Protein AF-A0A2B4SKZ7-F1 (afdb_monomer_lite)

Sequence (346 aa):
MSSLSAFNRIGSGPNSSLVTFRTDKGPSAPCAPPTNLRVTNLSSTYSEITWDPIPSQNINAATLLGYEVFWEKVLNSTVNVTRAIQTTVWLTELEEDTDYNVIISAFNRIGGGPNSSLFTFRIEKVIPSAIANSSRLNTTVNSTTLSTGNSTSNGNLFDLRRLKAKTKILTEFIREAQYADDIAIFSDTPEGLQSLLTSYSVVAKRTGLCINTVKTETLCIGNTAEFFVDGTKLANVDLFKYLGSYVSSDCSMNEELVSRIQATSCAFGRLRKRVFDSHNLTAPTKVAVYNQCLMPLLMYGSETWTLYQHEVRQLGTIQQRHLRLILNIKWDDYISNEEVLPTRGH

Structure (mmCIF, N/CA/C/O backbone):
data_AF-A0A2B4SKZ7-F1
#
_entry.id   AF-A0A2B4SKZ7-F1
#
loop_
_atom_site.group_PDB
_atom_site.id
_atom_site.type_symbol
_atom_site.label_atom_id
_atom_site.label_alt_id
_atom_site.label_comp_id
_atom_site.label_asym_id
_atom_site.label_entity_id
_atom_site.label_seq_id
_atom_site.pdbx_PDB_ins_code
_atom_site.Cartn_x
_atom_site.Cartn_y
_atom_site.Cartn_z
_atom_site.occupancy
_atom_site.B_iso_or_equiv
_atom_site.auth_seq_id
_atom_site.auth_comp_id
_atom_site.auth_asym_id
_atom_site.auth_atom_id
_atom_site.pdbx_PDB_model_num
ATOM 1 N N . MET A 1 1 ? -51.990 -20.924 39.981 1.00 43.22 1 MET A N 1
ATOM 2 C CA . MET A 1 1 ? -52.103 -21.229 41.422 1.00 43.22 1 MET A CA 1
ATOM 3 C C . MET A 1 1 ? -53.196 -22.260 41.556 1.00 43.22 1 MET A C 1
ATOM 5 O O . MET A 1 1 ? -54.304 -21.976 41.121 1.00 43.22 1 MET A O 1
ATOM 9 N N . SER A 1 2 ? -52.882 -23.442 42.073 1.00 40.34 2 SER A N 1
ATOM 10 C CA . SER A 1 2 ? -53.851 -24.534 42.170 1.00 40.34 2 SER A CA 1
ATOM 11 C C . SER A 1 2 ? -53.726 -25.153 43.558 1.00 40.34 2 SER A C 1
ATOM 13 O O . SER A 1 2 ? -52.620 -25.508 43.958 1.00 40.34 2 SER A O 1
ATOM 15 N N . SER A 1 3 ? -54.827 -25.255 44.302 1.00 45.66 3 SER A N 1
ATOM 16 C CA . SER A 1 3 ? -54.906 -26.028 45.548 1.00 45.66 3 SER A CA 1
ATOM 17 C C . SER A 1 3 ? -55.740 -27.279 45.300 1.00 45.66 3 SER A C 1
ATOM 19 O O . SER A 1 3 ? -56.781 -27.192 44.649 1.00 45.66 3 SER A O 1
ATOM 21 N N . LEU A 1 4 ? -55.306 -28.424 45.819 1.00 53.66 4 LEU A N 1
ATOM 22 C CA . LEU A 1 4 ? -56.057 -29.675 45.738 1.00 53.66 4 LEU A CA 1
ATOM 23 C C . LEU A 1 4 ? -56.822 -29.904 47.045 1.00 53.66 4 LEU A C 1
ATOM 25 O O . LEU A 1 4 ? -56.277 -29.696 48.127 1.00 53.66 4 LEU A O 1
ATOM 29 N N . SER A 1 5 ? -58.061 -30.381 46.948 1.00 56.00 5 SER A N 1
ATOM 30 C CA . SER A 1 5 ? -58.795 -30.985 48.065 1.00 56.00 5 SER A CA 1
ATOM 31 C C . SER A 1 5 ? -59.245 -32.389 47.681 1.00 56.00 5 SER A C 1
ATOM 33 O O . SER A 1 5 ? -59.632 -32.651 46.542 1.00 56.00 5 SER A O 1
ATOM 35 N N . ALA A 1 6 ? -59.164 -33.315 48.636 1.00 50.25 6 ALA A N 1
ATOM 36 C CA . ALA A 1 6 ? -59.726 -34.651 48.484 1.00 50.25 6 ALA A CA 1
ATOM 37 C C . ALA A 1 6 ? -61.235 -34.602 48.762 1.00 50.25 6 ALA A C 1
ATOM 39 O O . ALA A 1 6 ? -61.656 -33.945 49.709 1.00 50.25 6 ALA A O 1
ATOM 40 N N . PHE A 1 7 ? -62.047 -35.308 47.978 1.00 58.66 7 PHE A N 1
ATOM 41 C CA . PHE A 1 7 ? -63.501 -35.385 48.155 1.00 58.66 7 PHE A CA 1
ATOM 42 C C . PHE A 1 7 ? -63.923 -36.829 48.446 1.00 58.66 7 PHE A C 1
ATOM 44 O O . PHE A 1 7 ? -63.457 -37.762 47.791 1.00 58.66 7 PHE A O 1
ATOM 51 N N . ASN A 1 8 ? -64.810 -37.017 49.425 1.00 66.38 8 ASN A N 1
ATOM 52 C CA . ASN A 1 8 ? -65.504 -38.281 49.670 1.00 66.38 8 ASN A CA 1
ATOM 53 C C . ASN A 1 8 ? -67.029 -38.057 49.749 1.00 66.38 8 ASN A C 1
ATOM 55 O O . ASN A 1 8 ? -67.506 -36.928 49.662 1.00 66.38 8 ASN A O 1
ATOM 59 N N . ARG A 1 9 ? -67.813 -39.128 49.953 1.00 62.84 9 ARG A N 1
ATOM 60 C CA . ARG A 1 9 ? -69.292 -39.069 50.024 1.00 62.84 9 ARG A CA 1
ATOM 61 C C . ARG A 1 9 ? -69.863 -38.166 51.135 1.00 62.84 9 ARG A C 1
ATOM 63 O O . ARG A 1 9 ? -71.064 -37.924 51.120 1.00 62.84 9 ARG A O 1
ATOM 70 N N . ILE A 1 10 ? -69.045 -37.699 52.079 1.00 62.09 10 ILE A N 1
ATOM 71 C CA . ILE A 1 10 ? -69.446 -36.834 53.201 1.00 62.09 10 ILE A CA 1
ATOM 72 C C . ILE A 1 10 ? -69.036 -35.366 52.944 1.00 62.09 10 ILE A C 1
ATOM 74 O O . ILE A 1 10 ? -69.631 -34.461 53.522 1.00 62.09 10 ILE A O 1
ATOM 78 N N . GLY A 1 11 ? -68.087 -35.101 52.034 1.00 52.91 11 GLY A N 1
ATOM 79 C CA . GLY A 1 11 ? -67.705 -33.749 51.606 1.00 52.91 11 GLY A CA 1
ATOM 80 C C . GLY A 1 11 ? -66.245 -33.623 51.155 1.00 52.91 11 GLY A C 1
ATOM 81 O O . GLY A 1 11 ? -65.500 -34.605 51.108 1.00 52.91 11 GLY A O 1
ATOM 82 N N . SER A 1 12 ? -65.833 -32.396 50.817 1.00 64.50 12 SER A N 1
ATOM 83 C CA . SER A 1 12 ? -64.437 -32.060 50.497 1.00 64.50 12 SER A CA 1
ATOM 84 C C . SER A 1 12 ? -63.628 -31.804 51.771 1.00 64.50 12 SER A C 1
ATOM 86 O O . SER A 1 12 ? -64.046 -31.037 52.636 1.00 64.50 12 SER A O 1
ATOM 88 N N . GLY A 1 13 ? -62.465 -32.443 51.885 1.00 64.75 13 GLY A N 1
ATOM 89 C CA . GLY A 1 13 ? -61.490 -32.207 52.945 1.00 64.75 13 GLY A CA 1
ATOM 90 C C . GLY A 1 13 ? -60.777 -30.854 52.809 1.00 64.75 13 GLY A C 1
ATOM 91 O O . GLY A 1 13 ? -60.945 -30.157 51.805 1.00 64.75 13 GLY A O 1
ATOM 92 N N . PRO A 1 14 ? -59.966 -30.466 53.810 1.00 63.81 14 PRO A N 1
ATOM 93 C CA . PRO A 1 14 ? -59.254 -29.192 53.802 1.00 63.81 14 PRO A CA 1
ATOM 94 C C . PRO A 1 14 ? -58.333 -29.077 52.579 1.00 63.81 14 PRO A C 1
ATOM 96 O O . PRO A 1 14 ? -57.662 -30.038 52.200 1.00 63.81 14 PRO A O 1
ATOM 99 N N . ASN A 1 15 ? -58.312 -27.892 51.959 1.00 61.44 15 ASN A N 1
ATOM 100 C CA . ASN A 1 15 ? -57.415 -27.602 50.842 1.00 61.44 15 ASN A CA 1
ATOM 101 C C . ASN A 1 15 ? -55.958 -27.776 51.284 1.00 61.44 15 ASN A C 1
ATOM 103 O O . ASN A 1 15 ? -55.568 -27.324 52.364 1.00 61.44 15 ASN A O 1
ATOM 107 N N . SER A 1 16 ? -55.148 -28.398 50.428 1.00 61.59 16 SER A N 1
ATOM 108 C CA . SER A 1 16 ? -53.701 -28.445 50.612 1.00 61.59 16 SER A CA 1
ATOM 109 C C . SER A 1 16 ? -53.126 -27.028 50.698 1.00 61.59 16 SER A C 1
ATOM 111 O O . SER A 1 16 ? -53.688 -26.081 50.136 1.00 61.59 16 SER A O 1
ATOM 113 N N . SER A 1 17 ? -51.965 -26.880 51.340 1.00 58.53 17 SER A N 1
ATOM 114 C CA . SER A 1 17 ? -51.195 -25.636 51.271 1.00 58.53 17 SER A CA 1
ATOM 115 C C . SER A 1 17 ? -50.978 -25.222 49.809 1.00 58.53 17 SER A C 1
ATOM 117 O O . SER A 1 17 ? -50.849 -26.070 48.920 1.00 58.53 17 SER A O 1
ATOM 119 N N . LEU A 1 18 ? -51.000 -23.911 49.542 1.00 50.06 18 LEU A N 1
ATOM 120 C CA . LEU A 1 18 ? -50.782 -23.364 48.202 1.00 50.06 18 LEU A CA 1
ATOM 121 C C . LEU A 1 18 ? -49.373 -23.740 47.739 1.00 50.06 18 LEU A C 1
ATOM 123 O O . LEU A 1 18 ? -48.387 -23.137 48.162 1.00 50.06 18 LEU A O 1
ATOM 127 N N . VAL A 1 19 ? -49.275 -24.729 46.855 1.00 45.44 19 VAL A N 1
ATOM 128 C CA . VAL A 1 19 ? -48.005 -25.055 46.216 1.00 45.44 19 VAL A CA 1
ATOM 129 C C . VAL A 1 19 ? -47.896 -24.230 44.944 1.00 45.44 19 VAL A C 1
ATOM 131 O O . VAL A 1 19 ? -48.666 -24.381 43.993 1.00 45.44 19 VAL A O 1
ATOM 134 N N . THR A 1 20 ? -46.943 -23.303 44.941 1.00 46.22 20 THR A N 1
ATOM 135 C CA . THR A 1 20 ? -46.616 -22.522 43.750 1.00 46.22 20 THR A CA 1
ATOM 136 C C . THR A 1 20 ? -45.585 -23.302 42.951 1.00 46.22 20 THR A C 1
ATOM 138 O O . THR A 1 20 ? -44.391 -23.219 43.217 1.00 46.22 20 THR A O 1
ATOM 141 N N . PHE A 1 21 ? -46.042 -24.077 41.972 1.00 43.41 21 PHE A N 1
ATOM 142 C CA . PHE A 1 21 ? -45.147 -24.680 40.992 1.00 43.41 21 PHE A CA 1
ATOM 143 C C . PHE A 1 21 ? -44.827 -23.640 39.916 1.00 43.41 21 PHE A C 1
ATOM 145 O O . PHE A 1 21 ? -45.722 -23.176 39.205 1.00 43.41 21 PHE A O 1
ATOM 152 N N . ARG A 1 22 ? -43.554 -23.256 39.793 1.00 47.03 22 ARG A N 1
ATOM 153 C CA . ARG A 1 22 ? -43.045 -22.663 38.555 1.00 47.03 22 ARG A CA 1
ATOM 154 C C . ARG A 1 22 ? -42.764 -23.824 37.613 1.00 47.03 22 ARG A C 1
ATOM 156 O O . ARG A 1 22 ? -41.887 -24.633 37.882 1.00 47.03 22 ARG A O 1
ATOM 163 N N . THR A 1 23 ? -43.525 -23.937 36.533 1.00 43.34 23 THR A N 1
ATOM 164 C CA . THR A 1 23 ? -43.061 -24.707 35.380 1.00 43.34 23 THR A CA 1
ATOM 165 C C . THR A 1 23 ? -41.880 -23.939 34.805 1.00 43.34 23 THR A C 1
ATOM 167 O O . THR A 1 23 ? -42.084 -22.849 34.261 1.00 43.34 23 THR A O 1
ATOM 170 N N . ASP A 1 24 ? -40.664 -24.457 34.964 1.00 47.34 24 ASP A N 1
ATOM 171 C CA . ASP A 1 24 ? -39.508 -23.950 34.233 1.00 47.34 24 ASP A CA 1
ATOM 172 C C . ASP A 1 24 ? -39.862 -24.021 32.748 1.00 47.34 24 ASP A C 1
ATOM 174 O O . ASP A 1 24 ? -40.048 -25.102 32.183 1.00 47.34 24 ASP A O 1
ATOM 178 N N . LYS A 1 25 ? -40.068 -22.859 32.117 1.00 54.16 25 LYS A N 1
ATOM 179 C CA . LYS A 1 25 ? -40.199 -22.806 30.663 1.00 54.16 25 LYS A CA 1
ATOM 180 C C . LYS A 1 25 ? -38.897 -23.396 30.128 1.00 54.16 25 LYS A C 1
ATOM 182 O O . LYS A 1 25 ? -37.831 -22.857 30.416 1.00 54.16 25 LYS A O 1
ATOM 187 N N . GLY A 1 26 ? -38.988 -24.518 29.413 1.00 58.28 26 GLY A N 1
ATOM 188 C CA . GLY A 1 26 ? -37.840 -25.133 28.751 1.00 58.28 26 GLY A CA 1
ATOM 189 C C . GLY A 1 26 ? -37.096 -24.134 27.851 1.00 58.28 26 GLY A C 1
ATOM 190 O O . GLY A 1 26 ? -37.558 -23.000 27.663 1.00 58.28 26 GLY A O 1
ATOM 191 N N . PRO A 1 27 ? -35.942 -24.523 27.280 1.00 62.47 27 PRO A N 1
ATOM 192 C CA . PRO A 1 27 ? -35.191 -23.638 26.398 1.00 62.47 27 PRO A CA 1
ATOM 193 C C . PRO A 1 27 ? -36.121 -23.099 25.304 1.00 62.47 27 PRO A C 1
ATOM 195 O O . PRO A 1 27 ? -36.780 -23.860 24.598 1.00 62.47 27 PRO A O 1
ATOM 198 N N . SER A 1 28 ? -36.225 -21.775 25.227 1.00 66.50 28 SER A N 1
ATOM 199 C CA . SER A 1 28 ? -37.117 -21.056 24.317 1.00 66.50 28 SER A CA 1
ATOM 200 C C . SER A 1 28 ? -36.294 -20.274 23.296 1.00 66.50 28 SER A C 1
ATOM 202 O O . SER A 1 28 ? -35.132 -19.940 23.543 1.00 66.50 28 SER A O 1
ATOM 204 N N . ALA A 1 29 ? -36.876 -20.018 22.122 1.00 76.94 29 ALA A N 1
ATOM 205 C CA . ALA A 1 29 ? -36.301 -19.089 21.151 1.00 76.94 29 ALA A CA 1
ATOM 206 C C . ALA A 1 29 ? -36.171 -17.678 21.769 1.00 76.94 29 ALA A C 1
ATOM 208 O O . ALA A 1 29 ? -36.897 -17.371 22.724 1.00 76.94 29 ALA A O 1
ATOM 209 N N . PRO A 1 30 ? -35.267 -16.815 21.263 1.00 82.38 30 PRO A N 1
ATOM 210 C CA . PRO A 1 30 ? -35.157 -15.436 21.736 1.00 82.38 30 PRO A CA 1
ATOM 211 C C . PRO A 1 30 ? -36.522 -14.736 21.695 1.00 82.38 30 PRO A C 1
ATOM 213 O O . PRO A 1 30 ? -37.217 -14.805 20.685 1.00 82.38 30 PRO A O 1
ATOM 216 N N . CYS A 1 31 ? -36.937 -14.083 22.785 1.00 80.19 31 CYS A N 1
ATOM 217 C CA . CYS A 1 31 ? -38.292 -13.523 22.887 1.00 80.19 31 CYS A CA 1
ATOM 218 C C . CYS A 1 31 ? -38.368 -12.011 22.632 1.00 80.19 31 CYS A C 1
ATOM 220 O O . CYS A 1 31 ? -39.453 -11.437 22.690 1.00 80.19 31 CYS A O 1
ATOM 222 N N . ALA A 1 32 ? -37.235 -11.376 22.328 1.00 81.44 32 ALA A N 1
ATOM 223 C CA . ALA A 1 32 ? -37.141 -9.968 21.963 1.00 81.44 32 ALA A CA 1
ATOM 224 C C . ALA A 1 32 ? -36.178 -9.780 20.779 1.00 81.44 32 ALA A C 1
ATOM 226 O O . ALA A 1 32 ? -35.241 -10.573 20.640 1.00 81.44 32 ALA A O 1
ATOM 227 N N . PRO A 1 33 ? -36.395 -8.759 19.933 1.00 85.12 33 PRO A N 1
ATOM 228 C CA . PRO A 1 33 ? -35.487 -8.444 18.842 1.00 85.12 33 PRO A CA 1
ATOM 229 C C . PRO A 1 33 ? -34.269 -7.651 19.344 1.00 85.12 33 PRO A C 1
ATOM 231 O O . PRO A 1 33 ? -34.334 -7.032 20.413 1.00 85.12 33 PRO A O 1
ATOM 234 N N . PRO A 1 34 ? -33.170 -7.612 18.572 1.00 88.12 34 PRO A N 1
ATOM 235 C CA . PRO A 1 34 ? -32.094 -6.654 18.799 1.00 88.12 34 PRO A CA 1
ATOM 236 C C . PRO A 1 34 ? -32.606 -5.216 18.693 1.00 88.12 34 PRO A C 1
ATOM 238 O O . PRO A 1 34 ? -33.554 -4.930 17.955 1.00 88.12 34 PRO A O 1
ATOM 241 N N . THR A 1 35 ? -31.979 -4.305 19.431 1.00 85.31 35 THR A N 1
ATOM 242 C CA . THR A 1 35 ? -32.431 -2.912 19.535 1.00 85.31 35 THR A CA 1
ATOM 243 C C . THR A 1 35 ? -31.415 -1.945 18.948 1.00 85.31 35 THR A C 1
ATOM 245 O O . THR A 1 35 ? -30.250 -2.288 18.784 1.00 85.31 35 THR A O 1
ATOM 248 N N . ASN A 1 36 ? -31.846 -0.708 18.688 1.00 84.38 36 ASN A N 1
ATOM 249 C CA . ASN A 1 36 ? -30.950 0.395 18.328 1.00 84.38 36 ASN A CA 1
ATOM 250 C C . ASN A 1 36 ? -30.127 0.124 17.056 1.00 84.38 36 ASN A C 1
ATOM 252 O O . ASN A 1 36 ? -28.913 0.323 17.023 1.00 84.38 36 ASN A O 1
ATOM 256 N N . LEU A 1 37 ? -30.811 -0.374 16.024 1.00 82.81 37 LEU A N 1
ATOM 257 C CA . LEU A 1 37 ? -30.221 -0.618 14.716 1.00 82.81 37 LEU A CA 1
ATOM 258 C C . LEU A 1 37 ? -29.736 0.708 14.124 1.00 82.81 37 LEU A C 1
ATOM 260 O O . LEU A 1 37 ? -30.482 1.683 14.037 1.00 82.81 37 LEU A O 1
ATOM 264 N N . ARG A 1 38 ? -28.467 0.723 13.740 1.00 84.88 38 ARG A N 1
ATOM 265 C CA . ARG A 1 38 ? -27.763 1.841 13.130 1.00 84.88 38 ARG A CA 1
ATOM 266 C C . ARG A 1 38 ? -27.177 1.379 11.812 1.00 84.88 38 ARG A C 1
ATOM 268 O O . ARG A 1 38 ? -26.619 0.287 11.730 1.00 84.88 38 ARG A O 1
ATOM 275 N N . VAL A 1 39 ? -27.266 2.239 10.809 1.00 78.88 39 VAL A N 1
ATOM 276 C CA . VAL A 1 39 ? -26.611 2.026 9.522 1.00 78.88 39 VAL A CA 1
ATOM 277 C C . VAL A 1 39 ? -25.606 3.142 9.306 1.00 78.88 39 VAL A C 1
ATOM 279 O O . VAL A 1 39 ? -25.944 4.323 9.391 1.00 78.88 39 VAL A O 1
ATOM 282 N N . THR A 1 40 ? -24.369 2.752 9.044 1.00 74.69 40 THR A N 1
ATOM 283 C CA . THR A 1 40 ? -23.285 3.624 8.614 1.00 74.69 40 THR A CA 1
ATOM 284 C C . THR A 1 40 ? -23.051 3.360 7.131 1.00 74.69 40 THR A C 1
ATOM 286 O O . THR A 1 40 ? -22.479 2.347 6.729 1.00 74.69 40 THR A O 1
ATOM 289 N N . ASN A 1 41 ? -23.535 4.278 6.293 1.00 69.25 41 ASN A N 1
ATOM 290 C CA . ASN A 1 41 ? -23.257 4.246 4.861 1.00 69.25 41 ASN A CA 1
ATOM 291 C C . ASN A 1 41 ? -21.784 4.601 4.653 1.00 69.25 41 ASN A C 1
ATOM 293 O O . ASN A 1 41 ? -21.384 5.746 4.856 1.00 69.25 41 ASN A O 1
ATOM 297 N N . LEU A 1 42 ? -20.980 3.609 4.282 1.00 59.19 42 LEU A N 1
ATOM 298 C CA . LEU A 1 42 ? -19.543 3.780 4.081 1.00 59.19 42 LEU A CA 1
ATOM 299 C C . LEU A 1 42 ? -19.197 4.015 2.605 1.00 59.19 42 LEU A C 1
ATOM 301 O O . LEU A 1 42 ? -18.196 4.664 2.319 1.00 59.19 42 LEU A O 1
ATOM 305 N N . SER A 1 43 ? -20.027 3.522 1.678 1.00 62.00 43 SER A N 1
ATOM 306 C CA . SER A 1 43 ? -19.854 3.685 0.230 1.00 62.00 43 SER A CA 1
ATOM 307 C C . SER A 1 43 ? -21.196 3.603 -0.516 1.00 62.00 43 SER A C 1
ATOM 309 O O . SER A 1 43 ? -22.245 3.370 0.085 1.00 62.00 43 SER A O 1
ATOM 311 N N . SER A 1 44 ? -21.167 3.760 -1.843 1.00 71.94 44 SER A N 1
ATOM 312 C CA . SER A 1 44 ? -22.324 3.562 -2.728 1.00 71.94 44 SER A CA 1
ATOM 313 C C . SER A 1 44 ? -22.674 2.089 -2.977 1.00 71.94 44 SER A C 1
ATOM 315 O O . SER A 1 44 ? -23.699 1.802 -3.586 1.00 71.94 44 SER A O 1
ATOM 317 N N . THR A 1 45 ? -21.825 1.156 -2.531 1.00 68.75 45 THR A N 1
ATOM 318 C CA . THR A 1 45 ? -21.983 -0.289 -2.786 1.00 68.75 45 THR A CA 1
ATOM 319 C C . THR A 1 45 ? -21.933 -1.159 -1.535 1.00 68.75 45 THR A C 1
ATOM 321 O O . THR A 1 45 ? -22.200 -2.360 -1.614 1.00 68.75 45 THR A O 1
ATOM 324 N N . TYR A 1 46 ? -21.622 -0.585 -0.372 1.00 75.81 46 TYR A N 1
ATOM 325 C CA . TYR A 1 46 ? -21.663 -1.307 0.891 1.00 75.81 46 TYR A CA 1
ATOM 326 C C . TYR A 1 46 ? -21.988 -0.391 2.068 1.00 75.81 46 TYR A C 1
ATOM 328 O O . TYR A 1 46 ? -21.737 0.817 2.052 1.00 75.81 46 TYR A O 1
ATOM 336 N N . SER A 1 47 ? -22.578 -0.970 3.105 1.00 75.88 47 SER A N 1
ATOM 337 C CA . SER A 1 47 ? -22.937 -0.270 4.339 1.00 75.88 47 SER A CA 1
ATOM 338 C C . SER A 1 47 ? -22.723 -1.184 5.531 1.00 75.88 47 SER A C 1
ATOM 340 O O . SER A 1 47 ? -22.971 -2.389 5.456 1.00 75.88 47 SER A O 1
ATOM 342 N N . GLU A 1 48 ? -22.246 -0.610 6.626 1.00 86.38 48 GLU A N 1
ATOM 343 C CA . GLU A 1 48 ? -22.109 -1.324 7.887 1.00 86.38 48 GLU A CA 1
ATOM 344 C C . GLU A 1 48 ? -23.402 -1.155 8.694 1.00 86.38 48 GLU A C 1
ATOM 346 O O . GLU A 1 48 ? -23.965 -0.065 8.804 1.00 86.38 48 GLU A O 1
ATOM 351 N N . ILE A 1 49 ? -23.894 -2.261 9.246 1.00 85.75 49 ILE A N 1
ATOM 352 C CA . ILE A 1 49 ? -25.083 -2.297 10.090 1.00 85.75 49 ILE A CA 1
ATOM 353 C C . ILE A 1 49 ? -24.662 -2.750 11.474 1.00 85.75 49 ILE A C 1
ATOM 355 O O . ILE A 1 49 ? -24.094 -3.828 11.632 1.00 85.75 49 ILE A O 1
ATOM 359 N N . THR A 1 50 ? -24.977 -1.943 12.481 1.00 85.81 50 THR A N 1
ATOM 360 C CA . THR A 1 50 ? -24.666 -2.212 13.889 1.00 85.81 50 THR A CA 1
ATOM 361 C C . THR A 1 50 ? -25.930 -2.162 14.738 1.00 85.81 50 THR A C 1
ATOM 363 O O . THR A 1 50 ? -26.890 -1.468 14.409 1.00 85.81 50 THR A O 1
ATOM 366 N N . TRP A 1 51 ? -25.969 -2.928 15.825 1.00 90.75 51 TRP A N 1
ATOM 367 C CA . TRP A 1 51 ? -27.105 -2.955 16.751 1.00 90.75 51 TRP A CA 1
ATOM 368 C C . TRP A 1 51 ? -26.654 -3.232 18.183 1.00 90.75 51 TRP A C 1
ATOM 370 O O . TRP A 1 51 ? -25.543 -3.701 18.426 1.00 90.75 51 TRP A O 1
ATOM 380 N N . ASP A 1 52 ? -27.534 -2.965 19.141 1.00 86.69 52 ASP A N 1
ATOM 381 C CA . ASP A 1 52 ? -27.310 -3.316 20.539 1.00 86.69 52 ASP A CA 1
ATOM 382 C C . ASP A 1 52 ? -27.749 -4.774 20.794 1.00 86.69 52 ASP A C 1
ATOM 384 O O . ASP A 1 52 ? -28.752 -5.239 20.232 1.00 86.69 52 ASP A O 1
ATOM 388 N N . PRO A 1 53 ? -27.022 -5.526 21.642 1.00 82.88 53 PRO A N 1
ATOM 389 C CA . PRO A 1 53 ? -27.373 -6.904 21.973 1.00 82.88 53 PRO A CA 1
ATOM 390 C C . PRO A 1 53 ? -28.705 -6.982 22.732 1.00 82.88 53 PRO A C 1
ATOM 392 O O . PRO A 1 53 ? -29.067 -6.080 23.487 1.00 82.88 53 PRO A O 1
ATOM 395 N N . ILE A 1 54 ? -29.418 -8.103 22.584 1.00 81.38 54 ILE A N 1
ATOM 396 C CA . ILE A 1 54 ? -30.680 -8.337 23.302 1.00 81.38 54 ILE A CA 1
ATOM 397 C C . ILE A 1 54 ? -30.402 -8.415 24.816 1.00 81.38 54 ILE A C 1
ATOM 399 O O . ILE A 1 54 ? -29.531 -9.191 25.226 1.00 81.38 54 ILE A O 1
ATOM 403 N N . PRO A 1 55 ? -31.147 -7.678 25.666 1.00 76.19 55 PRO A N 1
ATOM 404 C CA . PRO A 1 55 ? -30.997 -7.761 27.115 1.00 76.19 55 PRO A CA 1
ATOM 405 C C . PRO A 1 55 ? -31.142 -9.196 27.638 1.00 76.19 55 PRO A C 1
ATOM 407 O O . PRO A 1 55 ? -32.053 -9.927 27.249 1.00 76.19 55 PRO A O 1
ATOM 410 N N . SER A 1 56 ? -30.291 -9.592 28.590 1.00 73.31 56 SER A N 1
ATOM 411 C CA . SER A 1 56 ? -30.240 -10.958 29.150 1.00 73.31 56 SER A CA 1
ATOM 412 C C . SER A 1 56 ? -31.532 -11.418 29.841 1.00 73.31 56 SER A C 1
ATOM 414 O O . SER A 1 56 ? -31.732 -12.608 30.058 1.00 73.31 56 SER A O 1
ATOM 416 N N . GLN A 1 57 ? -32.441 -10.496 30.162 1.00 72.12 57 GLN A N 1
ATOM 417 C CA . GLN A 1 57 ? -33.773 -10.807 30.693 1.00 72.12 57 GLN A CA 1
ATOM 418 C C . GLN A 1 57 ? -34.696 -11.438 29.636 1.00 72.12 57 GLN A C 1
ATOM 420 O O . GLN A 1 57 ? -35.655 -12.128 29.978 1.00 72.12 57 GLN A O 1
ATOM 425 N N . ASN A 1 58 ? -34.401 -11.211 28.354 1.00 69.12 58 ASN A N 1
ATOM 426 C CA . ASN A 1 58 ? -35.205 -11.627 27.206 1.00 69.12 58 ASN A CA 1
ATOM 427 C C . ASN A 1 58 ? -34.516 -12.701 26.353 1.00 69.12 58 ASN A C 1
ATOM 429 O O . ASN A 1 58 ? -35.061 -13.157 25.345 1.00 69.12 58 ASN A O 1
ATOM 433 N N . ILE A 1 59 ? -33.311 -13.115 26.744 1.00 71.62 59 ILE A N 1
ATOM 434 C CA . ILE A 1 59 ? -32.571 -14.164 26.061 1.00 71.62 59 ILE A CA 1
ATOM 435 C C . ILE A 1 59 ? -31.668 -14.922 27.027 1.00 71.62 59 ILE A C 1
ATOM 437 O O . ILE A 1 59 ? -30.966 -14.337 27.848 1.00 71.62 59 ILE A O 1
ATOM 441 N N . ASN A 1 60 ? -31.612 -16.244 26.878 1.00 72.00 60 ASN A N 1
ATOM 442 C CA . ASN A 1 60 ? -30.533 -17.008 27.483 1.00 72.00 60 ASN A CA 1
ATOM 443 C C . ASN A 1 60 ? -29.275 -16.874 26.611 1.00 72.00 60 ASN A C 1
ATOM 445 O O . ASN A 1 60 ? -29.152 -17.547 25.582 1.00 72.00 60 ASN A O 1
ATOM 449 N N . ALA A 1 61 ? -28.350 -16.006 27.030 1.00 62.22 61 ALA A N 1
ATOM 450 C CA . ALA A 1 61 ? -27.115 -15.698 26.305 1.00 62.22 61 ALA A CA 1
ATOM 451 C C . ALA A 1 61 ? -26.276 -16.945 25.965 1.00 62.22 61 ALA A C 1
ATOM 453 O O . ALA A 1 61 ? -25.642 -16.979 24.917 1.00 62.22 61 ALA A O 1
ATOM 454 N N . ALA A 1 62 ? -26.331 -18.002 26.786 1.00 62.31 62 ALA A N 1
ATOM 455 C CA . ALA A 1 62 ? -25.606 -19.253 26.537 1.00 62.31 62 ALA A CA 1
ATOM 456 C C . ALA A 1 62 ? -26.162 -20.071 25.355 1.00 62.31 62 ALA A C 1
ATOM 458 O O . ALA A 1 62 ? -25.522 -21.013 24.896 1.00 62.31 62 ALA A O 1
ATOM 459 N N . THR A 1 63 ? -27.366 -19.743 24.878 1.00 71.88 63 THR A N 1
ATOM 460 C CA . THR A 1 63 ? -28.034 -20.465 23.783 1.00 71.88 63 THR A CA 1
ATOM 461 C C . THR A 1 63 ? -28.067 -19.681 22.473 1.00 71.88 63 THR A C 1
ATOM 463 O O . THR A 1 63 ? -28.364 -20.278 21.441 1.00 71.88 63 THR A O 1
ATOM 466 N N . LEU A 1 64 ? -27.765 -18.377 22.491 1.00 81.25 64 LEU A N 1
ATOM 467 C CA . LEU A 1 64 ? -27.759 -17.529 21.298 1.00 81.25 64 LEU A CA 1
ATOM 468 C C . LEU A 1 64 ? -26.675 -18.002 20.319 1.00 81.25 64 LEU A C 1
ATOM 470 O O . LEU A 1 64 ? -25.512 -18.121 20.696 1.00 81.25 64 LEU A O 1
ATOM 474 N N . LEU A 1 65 ? -27.056 -18.260 19.066 1.00 82.75 65 LEU A N 1
ATOM 475 C CA . LEU A 1 65 ? -26.112 -18.651 18.014 1.00 82.75 65 LEU A CA 1
ATOM 476 C C . LEU A 1 65 ? -25.670 -17.464 17.155 1.00 82.75 65 LEU A C 1
ATOM 478 O O . LEU A 1 65 ? -24.550 -17.465 16.650 1.00 82.75 65 LEU A O 1
ATOM 482 N N . GLY A 1 66 ? -26.538 -16.465 16.991 1.00 87.31 66 GLY A N 1
ATOM 483 C CA . GLY A 1 66 ? -26.249 -15.272 16.207 1.00 87.31 66 GLY A CA 1
ATOM 484 C C . GLY A 1 66 ? -27.511 -14.527 15.788 1.00 87.31 66 GLY A C 1
ATOM 485 O O . GLY A 1 66 ? -28.587 -14.703 16.366 1.00 87.31 66 GLY A O 1
ATOM 486 N N . TYR A 1 67 ? -27.354 -13.707 14.758 1.00 87.00 67 TYR A N 1
ATOM 487 C CA . TYR A 1 67 ? -28.362 -12.826 14.196 1.00 87.00 67 TYR A CA 1
ATOM 488 C C . TYR A 1 67 ? -28.535 -13.092 12.698 1.00 87.00 67 TYR A C 1
ATOM 490 O O . TYR A 1 67 ? -27.578 -13.428 11.995 1.00 87.00 67 TYR A O 1
ATOM 498 N N . GLU A 1 68 ? -29.760 -12.934 12.219 1.00 87.06 68 GLU A N 1
ATOM 499 C CA . GLU A 1 68 ? -30.118 -12.940 10.806 1.00 87.06 68 GLU A CA 1
ATOM 500 C C . GLU A 1 68 ? -30.546 -11.528 10.414 1.00 87.06 68 GLU A C 1
ATOM 502 O O . GLU A 1 68 ? -31.438 -10.941 11.027 1.00 87.06 68 GLU A O 1
ATOM 507 N N . VAL A 1 69 ? -29.866 -10.977 9.412 1.00 87.25 69 VAL A N 1
ATOM 508 C CA . VAL A 1 69 ? -30.117 -9.652 8.853 1.00 87.25 69 VAL A CA 1
ATOM 509 C C . VAL A 1 69 ? -30.775 -9.850 7.499 1.00 87.25 69 VAL A C 1
ATOM 511 O O . VAL A 1 69 ? -30.140 -10.330 6.558 1.00 87.25 69 VAL A O 1
ATOM 514 N N . PHE A 1 70 ? -32.055 -9.507 7.416 1.00 85.56 70 PHE A N 1
ATOM 515 C CA . PHE A 1 70 ? -32.824 -9.565 6.181 1.00 85.56 70 PHE A CA 1
ATOM 516 C C . PHE A 1 70 ? -32.857 -8.176 5.578 1.00 85.56 70 PHE A C 1
ATOM 518 O O . PHE A 1 70 ? -33.174 -7.207 6.273 1.00 85.56 70 PHE A O 1
ATOM 525 N N . TRP A 1 71 ? -32.544 -8.085 4.296 1.00 87.19 71 TRP A N 1
ATOM 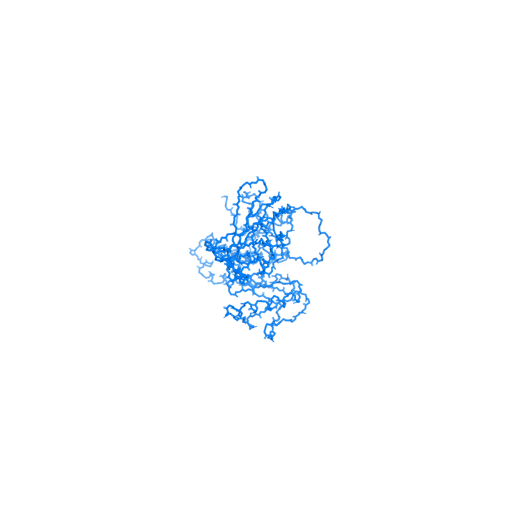526 C CA . TRP A 1 71 ? -32.523 -6.814 3.599 1.00 87.19 71 TRP A CA 1
ATOM 527 C C . TRP A 1 71 ? -33.009 -6.955 2.165 1.00 87.19 71 TRP A C 1
ATOM 529 O O . TRP A 1 71 ? -32.831 -7.987 1.522 1.00 87.19 71 TRP A O 1
ATOM 539 N N . GLU A 1 72 ? -33.642 -5.907 1.665 1.00 84.06 72 GLU A N 1
ATOM 540 C CA . GLU A 1 72 ? -34.196 -5.860 0.315 1.00 84.06 72 GLU A CA 1
ATOM 541 C C . GLU A 1 72 ? -34.164 -4.427 -0.209 1.00 84.06 72 GLU A C 1
ATOM 543 O O . GLU A 1 72 ? -34.145 -3.467 0.570 1.00 84.06 72 GLU A O 1
ATOM 548 N N . LYS A 1 73 ? -34.183 -4.268 -1.533 1.00 86.38 73 LYS A N 1
ATOM 549 C CA . LYS A 1 73 ? -34.435 -2.950 -2.125 1.00 86.38 73 LYS A CA 1
ATOM 550 C C . LYS A 1 73 ? -35.907 -2.629 -1.926 1.00 86.38 73 LYS A C 1
ATOM 552 O O . LYS A 1 73 ? -36.752 -3.463 -2.216 1.00 86.38 73 LYS A O 1
ATOM 557 N N . VAL A 1 74 ? -36.246 -1.399 -1.564 1.00 76.88 74 VAL A N 1
ATOM 558 C CA . VAL A 1 74 ? -37.656 -0.991 -1.409 1.00 76.88 74 VAL A CA 1
ATOM 559 C C . VAL A 1 74 ? -38.466 -1.214 -2.696 1.00 76.88 74 VAL A C 1
ATOM 561 O O . VAL A 1 74 ? -39.655 -1.513 -2.645 1.00 76.88 74 VAL A O 1
ATOM 564 N N . LEU A 1 75 ? -37.816 -1.102 -3.859 1.00 73.81 75 LEU A N 1
ATOM 565 C CA . LEU A 1 75 ? -38.439 -1.266 -5.175 1.00 73.81 75 LEU A CA 1
ATOM 566 C C . LEU A 1 75 ? -38.321 -2.691 -5.758 1.00 73.81 75 LEU A C 1
ATOM 568 O O . LEU A 1 75 ? -38.763 -2.909 -6.885 1.00 73.81 75 LEU A O 1
ATOM 572 N N . ASN A 1 76 ? -37.731 -3.658 -5.041 1.00 72.50 76 ASN A N 1
ATOM 573 C CA . ASN A 1 76 ? -37.552 -5.036 -5.515 1.00 72.50 76 ASN A CA 1
ATOM 574 C C . ASN A 1 76 ? -37.851 -6.055 -4.404 1.00 72.50 76 ASN A C 1
ATOM 576 O O . ASN A 1 76 ? -37.340 -5.939 -3.303 1.00 72.50 76 ASN A O 1
ATOM 580 N N . SER A 1 77 ? -38.613 -7.104 -4.705 1.00 62.00 77 SER A N 1
ATOM 581 C CA . SER A 1 77 ? -39.105 -8.060 -3.697 1.00 62.00 77 SER A CA 1
ATOM 582 C C . SER A 1 77 ? -38.153 -9.224 -3.388 1.00 62.00 77 SER A C 1
ATOM 584 O O . SER A 1 77 ? -38.549 -10.191 -2.737 1.00 62.00 77 SER A O 1
ATOM 586 N N . THR A 1 78 ? -36.917 -9.201 -3.892 1.00 74.44 78 THR A N 1
ATOM 587 C CA . THR A 1 78 ? -35.916 -10.221 -3.550 1.00 74.44 78 THR A CA 1
ATOM 588 C C . THR A 1 78 ? -35.282 -9.904 -2.202 1.00 74.44 78 THR A C 1
ATOM 590 O O . THR A 1 78 ? -34.477 -8.978 -2.097 1.00 74.44 78 THR A O 1
ATOM 593 N N . VAL A 1 79 ? -35.632 -10.704 -1.195 1.00 76.88 79 VAL A N 1
ATOM 594 C CA . VAL A 1 79 ? -35.073 -10.620 0.157 1.00 76.88 79 VAL A CA 1
ATOM 595 C C . VAL A 1 79 ? -33.746 -11.367 0.219 1.00 76.88 79 VAL A C 1
ATOM 597 O O . VAL A 1 79 ? -33.681 -12.572 -0.028 1.00 76.88 79 VAL A O 1
ATOM 600 N N . ASN A 1 80 ? -32.700 -10.650 0.604 1.00 82.12 80 ASN A N 1
ATOM 601 C CA . ASN A 1 80 ? -31.389 -11.199 0.905 1.00 82.12 80 ASN A CA 1
ATOM 602 C C . ASN A 1 80 ? -31.263 -11.457 2.408 1.00 82.12 80 ASN A C 1
ATOM 604 O O . ASN A 1 80 ? -31.832 -10.730 3.224 1.00 82.12 80 ASN A O 1
ATOM 608 N N . VAL A 1 81 ? -30.501 -12.488 2.782 1.00 82.50 81 VAL A N 1
ATOM 609 C CA . VAL A 1 81 ? -30.291 -12.870 4.186 1.00 82.50 81 VAL A CA 1
ATOM 610 C C . VAL A 1 81 ? -28.807 -13.036 4.465 1.00 82.50 81 VAL A C 1
ATOM 612 O O . VAL A 1 81 ? -28.147 -13.883 3.864 1.00 82.50 81 VAL A O 1
ATOM 615 N N . THR A 1 82 ? -28.305 -12.272 5.431 1.00 81.25 82 THR A N 1
ATOM 616 C CA . THR A 1 82 ? -26.919 -12.347 5.896 1.00 81.25 82 THR A CA 1
ATOM 617 C C . THR A 1 82 ? -26.894 -12.761 7.365 1.00 81.25 82 THR A C 1
ATOM 619 O O . THR A 1 82 ? -27.626 -12.213 8.188 1.00 81.25 82 THR A O 1
ATOM 622 N N . ARG A 1 83 ? -26.055 -13.739 7.721 1.00 82.75 83 ARG A N 1
ATOM 623 C CA . ARG A 1 83 ? -25.898 -14.209 9.107 1.00 82.75 83 ARG A CA 1
ATOM 624 C C . ARG A 1 83 ? -24.699 -13.557 9.780 1.00 82.75 83 ARG A C 1
ATOM 626 O O . ARG A 1 83 ? -23.626 -13.491 9.189 1.00 82.75 83 ARG A O 1
ATOM 633 N N . ALA A 1 84 ? -24.868 -13.152 11.035 1.00 79.25 84 ALA A N 1
ATOM 634 C CA . ALA A 1 84 ? -23.826 -12.536 11.849 1.00 79.25 84 ALA A CA 1
ATOM 635 C C . ALA A 1 84 ? -23.741 -13.192 13.233 1.00 79.25 84 ALA A C 1
ATOM 637 O O . ALA A 1 84 ? -24.754 -13.502 13.851 1.00 79.25 84 ALA A O 1
ATOM 638 N N . ILE A 1 85 ? -22.524 -13.400 13.738 1.00 77.00 85 ILE A N 1
ATOM 639 C CA . ILE A 1 85 ? -22.287 -13.925 15.100 1.00 77.00 85 ILE A CA 1
ATOM 640 C C . ILE A 1 85 ? -22.091 -12.766 16.095 1.00 77.00 85 ILE A C 1
ATOM 642 O O . ILE A 1 85 ? -22.353 -12.898 17.288 1.00 77.00 85 ILE A O 1
ATOM 646 N N . GLN A 1 86 ? -21.644 -11.613 15.594 1.00 83.31 86 GLN A N 1
ATOM 647 C CA . GLN A 1 86 ? -21.432 -10.380 16.351 1.00 83.31 86 GLN A CA 1
ATOM 648 C C . GLN A 1 86 ? -22.598 -9.406 16.139 1.00 83.31 86 GLN A C 1
ATOM 650 O O . GLN A 1 86 ? -23.508 -9.678 15.360 1.00 83.31 86 GLN A O 1
ATOM 655 N N . THR A 1 87 ? -22.568 -8.262 16.822 1.00 84.94 87 THR A N 1
ATOM 656 C CA . THR A 1 87 ? -23.571 -7.191 16.700 1.00 84.94 87 THR A CA 1
ATOM 657 C C . THR A 1 87 ? -23.253 -6.186 15.580 1.00 84.94 87 THR A C 1
ATOM 659 O O . THR A 1 87 ? -23.586 -5.004 15.679 1.00 84.94 87 THR A O 1
ATOM 662 N N . THR A 1 88 ? -22.557 -6.652 14.541 1.00 82.44 88 THR A N 1
ATOM 663 C CA . THR A 1 88 ? -22.213 -5.895 13.332 1.00 82.44 88 THR A CA 1
ATOM 664 C C . THR A 1 88 ? -22.242 -6.814 12.109 1.00 82.44 88 THR A C 1
ATOM 666 O O . THR A 1 88 ? -21.897 -7.999 12.211 1.00 82.44 88 THR A O 1
ATOM 669 N N . VAL A 1 89 ? -22.665 -6.286 10.958 1.00 81.38 89 VAL A N 1
ATOM 670 C CA . VAL A 1 89 ? -22.563 -6.947 9.651 1.00 81.38 89 VAL A CA 1
ATOM 671 C C . VAL A 1 89 ? -22.345 -5.931 8.533 1.00 81.38 89 VAL A C 1
ATOM 673 O O . VAL A 1 89 ? -22.831 -4.805 8.596 1.00 81.38 89 VAL A O 1
ATOM 676 N N . TRP A 1 90 ? -21.664 -6.362 7.476 1.00 83.31 90 TRP A N 1
ATOM 677 C CA . TRP A 1 90 ? -21.456 -5.581 6.262 1.00 83.31 90 TRP A CA 1
ATOM 678 C C . TRP A 1 90 ? -22.435 -6.057 5.193 1.00 83.31 90 TRP A C 1
ATOM 680 O O . TRP A 1 90 ? -22.456 -7.244 4.860 1.00 83.31 90 TRP A O 1
ATOM 690 N N . LEU A 1 91 ? -23.250 -5.147 4.663 1.00 81.50 91 LEU A N 1
ATOM 691 C CA . LEU A 1 91 ? -24.029 -5.401 3.455 1.00 81.50 91 LEU A CA 1
ATOM 692 C C . LEU A 1 91 ? -23.210 -4.957 2.250 1.00 81.50 91 LEU A C 1
ATOM 694 O O . LEU A 1 91 ? -22.739 -3.825 2.228 1.00 81.50 91 LEU A O 1
ATOM 698 N N . THR A 1 92 ? -23.049 -5.836 1.267 1.00 81.25 92 THR A N 1
ATOM 699 C CA . THR A 1 92 ? -22.292 -5.591 0.032 1.00 81.25 92 THR A CA 1
ATOM 700 C C . THR A 1 92 ? -23.212 -5.661 -1.182 1.00 81.25 92 THR A C 1
ATOM 702 O O . THR A 1 92 ? -24.346 -6.124 -1.072 1.00 81.25 92 THR A O 1
ATOM 705 N N . GLU A 1 93 ? -22.709 -5.238 -2.345 1.00 82.12 93 GLU A N 1
ATOM 706 C CA . GLU A 1 93 ? -23.451 -5.262 -3.618 1.00 82.12 93 GLU A CA 1
ATOM 707 C C . GLU A 1 93 ? -24.724 -4.393 -3.596 1.00 82.12 93 GLU A C 1
ATOM 709 O O . GLU A 1 93 ? -25.731 -4.702 -4.233 1.00 82.12 93 GLU A O 1
ATOM 714 N N . LEU A 1 94 ? -24.676 -3.286 -2.850 1.00 81.88 94 LEU A N 1
ATOM 715 C CA . LEU A 1 94 ? -25.733 -2.279 -2.834 1.00 81.88 94 LEU A CA 1
ATOM 716 C C . LEU A 1 94 ? -25.658 -1.392 -4.088 1.00 81.88 94 LEU A C 1
ATOM 718 O O . LEU A 1 94 ? -24.627 -1.289 -4.752 1.00 81.88 94 LEU A O 1
ATOM 722 N N . GLU A 1 95 ? -26.770 -0.736 -4.398 1.00 80.50 95 GLU A N 1
ATOM 723 C CA . GLU A 1 95 ? -26.908 0.175 -5.538 1.00 80.50 95 GLU A CA 1
ATOM 724 C C . GLU A 1 95 ? -27.050 1.614 -5.057 1.00 80.50 95 GLU A C 1
ATOM 726 O O . GLU A 1 95 ? -27.742 1.882 -4.073 1.00 80.50 95 GLU A O 1
ATOM 731 N N . GLU A 1 96 ? -26.421 2.540 -5.780 1.00 81.56 96 GLU A N 1
ATOM 732 C CA . GLU A 1 96 ? -26.553 3.969 -5.517 1.00 81.56 96 GLU A CA 1
ATOM 733 C C . GLU A 1 96 ? -27.978 4.473 -5.766 1.00 81.56 96 GLU A C 1
ATOM 735 O O . GLU A 1 96 ? -28.734 3.890 -6.543 1.00 81.56 96 GLU A O 1
ATOM 740 N N . ASP A 1 97 ? -28.340 5.580 -5.113 1.00 80.75 97 ASP A N 1
ATOM 741 C CA . ASP A 1 97 ? -29.646 6.237 -5.270 1.00 80.75 97 ASP A CA 1
ATOM 742 C C . ASP A 1 97 ? -30.837 5.303 -4.981 1.00 80.75 97 ASP A C 1
ATOM 744 O O . ASP A 1 97 ? -31.921 5.455 -5.543 1.00 80.75 97 ASP A O 1
ATOM 748 N N . THR A 1 98 ? -30.623 4.302 -4.122 1.00 83.56 98 THR A N 1
ATOM 749 C CA . THR A 1 98 ? -31.581 3.222 -3.870 1.00 83.56 98 THR A CA 1
ATOM 750 C C . THR A 1 98 ? -31.890 3.120 -2.382 1.00 83.56 98 THR A C 1
ATOM 752 O O . THR A 1 98 ? -30.995 3.156 -1.535 1.00 83.56 98 THR A O 1
ATOM 755 N N . ASP A 1 99 ? -33.177 2.988 -2.064 1.00 86.19 99 ASP A N 1
ATOM 756 C CA . ASP A 1 99 ? -33.638 2.722 -0.705 1.00 86.19 99 ASP A CA 1
ATOM 757 C C . ASP A 1 99 ? -33.590 1.228 -0.404 1.00 86.19 99 ASP A C 1
ATOM 759 O O . ASP A 1 99 ? -34.063 0.400 -1.192 1.00 86.19 99 ASP A O 1
ATOM 763 N N . TYR A 1 100 ? -33.079 0.904 0.775 1.00 86.00 100 TYR A N 1
ATOM 764 C CA . TYR A 1 100 ? -33.022 -0.441 1.313 1.00 86.00 100 TYR A CA 1
ATOM 765 C C . TYR A 1 100 ? -33.793 -0.523 2.618 1.00 86.00 100 TYR A C 1
ATOM 767 O O . TYR A 1 100 ? -33.721 0.357 3.476 1.00 86.00 100 TYR A O 1
ATOM 775 N N . ASN A 1 101 ? -34.513 -1.623 2.763 1.00 86.81 101 ASN A N 1
ATOM 776 C CA . ASN A 1 101 ? -35.153 -2.027 3.996 1.00 86.81 101 ASN A CA 1
ATOM 777 C C . ASN A 1 101 ? -34.270 -3.052 4.689 1.00 86.81 101 ASN A C 1
ATOM 779 O O . ASN A 1 101 ? -33.787 -3.975 4.037 1.00 86.81 101 ASN A O 1
ATOM 783 N N . VAL A 1 102 ? -34.099 -2.922 6.002 1.00 88.94 102 VAL A N 1
ATOM 784 C CA . VAL A 1 102 ? -33.427 -3.924 6.825 1.00 88.94 102 VAL A CA 1
ATOM 785 C C . VAL A 1 102 ? -34.234 -4.252 8.075 1.00 88.94 102 VAL A C 1
ATOM 787 O O . VAL A 1 102 ? -34.805 -3.377 8.731 1.00 88.94 102 VAL A O 1
ATOM 790 N N . ILE A 1 103 ? -34.266 -5.540 8.403 1.00 86.44 103 ILE A N 1
ATOM 791 C CA . ILE A 1 103 ? -34.779 -6.086 9.659 1.00 86.44 103 ILE A CA 1
ATOM 792 C C . ILE A 1 103 ? -33.781 -7.100 10.207 1.00 86.44 103 ILE A C 1
ATOM 794 O O . ILE A 1 103 ? -33.096 -7.791 9.454 1.00 86.44 103 ILE A O 1
ATOM 798 N N . ILE A 1 104 ? -33.710 -7.202 11.531 1.00 87.62 104 ILE A N 1
ATOM 799 C CA . ILE A 1 104 ? -32.793 -8.118 12.209 1.00 87.62 104 ILE A CA 1
ATOM 800 C C . ILE A 1 104 ? -33.559 -8.961 13.214 1.00 87.62 104 ILE A C 1
ATOM 802 O O . ILE A 1 104 ? -34.381 -8.450 13.974 1.00 87.62 104 ILE A O 1
ATOM 806 N N . SER A 1 105 ? -33.253 -10.249 13.258 1.00 85.69 105 SER A N 1
ATOM 807 C CA . SER A 1 105 ? -33.727 -11.161 14.292 1.00 85.69 105 SER A CA 1
ATOM 808 C C . SER A 1 105 ? -32.561 -11.943 14.883 1.00 85.69 105 SER A C 1
ATOM 810 O O . SER A 1 105 ? -31.495 -12.073 14.284 1.00 85.69 105 SER A O 1
ATOM 812 N N . ALA A 1 106 ? -32.729 -12.429 16.108 1.00 85.50 106 ALA A N 1
ATOM 813 C CA . ALA A 1 106 ? -31.767 -13.326 16.741 1.00 85.50 106 ALA A CA 1
ATOM 814 C C . ALA A 1 106 ? -32.242 -14.770 16.629 1.00 85.50 106 ALA A C 1
ATOM 816 O O . ALA A 1 106 ? -33.443 -15.015 16.661 1.00 85.50 106 ALA A O 1
ATOM 817 N N . PHE A 1 107 ? -31.332 -15.740 16.580 1.00 84.31 107 PHE A N 1
ATOM 818 C CA . PHE A 1 107 ? -31.710 -17.152 16.518 1.00 84.31 107 PHE A CA 1
ATOM 819 C C . PHE A 1 107 ? -30.885 -18.034 17.458 1.00 84.31 107 PHE A C 1
ATOM 821 O O . PHE A 1 107 ? -29.731 -17.754 17.799 1.00 84.31 107 PHE A O 1
ATOM 828 N N . ASN A 1 108 ? -31.499 -19.137 17.883 1.00 82.75 108 ASN A N 1
ATOM 829 C CA . ASN A 1 108 ? -30.841 -20.216 18.608 1.00 82.75 108 ASN A CA 1
ATOM 830 C C . ASN A 1 108 ? -31.232 -21.590 18.040 1.00 82.75 108 ASN A C 1
ATOM 832 O O . ASN A 1 108 ? -31.919 -21.693 17.028 1.00 82.75 108 ASN A O 1
ATOM 836 N N . ARG A 1 109 ? -30.792 -22.666 18.706 1.00 76.94 109 ARG A N 1
ATOM 837 C CA . ARG A 1 109 ? -31.115 -24.054 18.318 1.00 76.94 109 ARG A CA 1
ATOM 838 C C . ARG A 1 109 ? -32.607 -24.402 18.412 1.00 76.94 109 ARG A C 1
ATOM 840 O O . ARG A 1 109 ? -33.011 -25.406 17.840 1.00 76.94 109 ARG A O 1
ATOM 847 N N . ILE A 1 110 ? -33.391 -23.625 19.161 1.00 75.94 110 ILE A N 1
ATOM 848 C CA . ILE A 1 110 ? -34.838 -23.818 19.320 1.00 75.94 110 ILE A CA 1
ATOM 849 C C . ILE A 1 110 ? -35.596 -23.103 18.195 1.00 75.94 110 ILE A C 1
ATOM 851 O O . ILE A 1 110 ? -36.589 -23.633 17.706 1.00 75.94 110 ILE A O 1
ATOM 855 N N . GLY A 1 111 ? -35.123 -21.931 17.760 1.00 76.69 111 GLY A N 1
ATOM 856 C CA . GLY A 1 111 ? -35.673 -21.206 16.616 1.00 76.69 111 GLY A CA 1
ATOM 857 C C . GLY A 1 111 ? -35.225 -19.745 16.531 1.00 76.69 111 GLY A C 1
ATOM 858 O O . GLY A 1 111 ? -34.429 -19.267 17.345 1.00 76.69 111 GLY A O 1
ATOM 859 N N . GLY A 1 112 ? -35.755 -19.040 15.530 1.00 79.00 112 GLY A N 1
ATOM 860 C CA . GLY A 1 112 ? -35.627 -17.589 15.386 1.00 79.00 112 GLY A CA 1
ATOM 861 C C . GLY A 1 112 ? -36.545 -16.835 16.351 1.00 79.00 112 GLY A C 1
ATOM 862 O O . GLY A 1 112 ? -37.645 -17.290 16.669 1.00 79.00 112 GLY A O 1
ATOM 863 N N . GLY A 1 113 ? -36.070 -15.697 16.839 1.00 82.06 113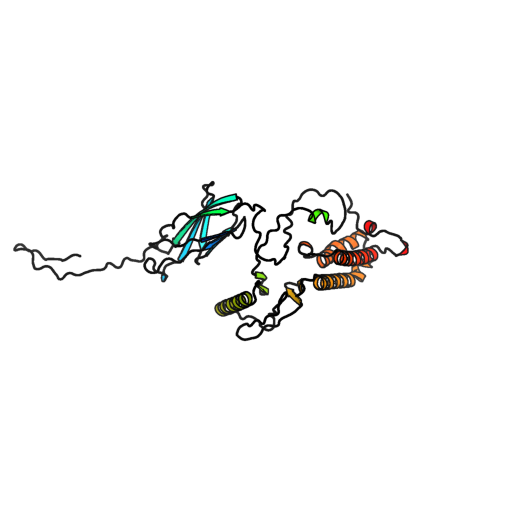 GLY A N 1
ATOM 864 C CA . GLY A 1 113 ? -36.831 -14.735 17.623 1.00 82.06 113 GLY A CA 1
ATOM 865 C C . GLY A 1 113 ? -37.601 -13.742 16.747 1.00 82.06 113 GLY A C 1
ATOM 866 O O . GLY A 1 113 ? -37.552 -13.826 15.519 1.00 82.06 113 GLY A O 1
ATOM 867 N N . PRO A 1 114 ? -38.324 -12.791 17.358 1.00 82.25 114 PRO A N 1
ATOM 868 C CA . PRO A 1 114 ? -39.057 -11.774 16.613 1.00 82.25 114 PRO A CA 1
ATOM 869 C C . PRO A 1 114 ? -38.111 -10.847 15.832 1.00 82.25 114 PRO A C 1
ATOM 871 O O . PRO A 1 114 ? -36.976 -10.603 16.249 1.00 82.25 114 PRO A O 1
ATOM 874 N N . ASN A 1 115 ? -38.607 -10.305 14.717 1.00 83.38 115 ASN A N 1
ATOM 875 C CA . ASN A 1 115 ? -37.900 -9.301 13.921 1.00 83.38 115 ASN A CA 1
ATOM 876 C C . ASN A 1 115 ? -37.893 -7.941 14.632 1.00 83.38 115 ASN A C 1
ATOM 878 O O . ASN A 1 115 ? -38.849 -7.579 15.326 1.00 83.38 115 ASN A O 1
ATOM 882 N N . SER A 1 116 ? -36.823 -7.176 14.429 1.00 85.81 116 SER A N 1
ATOM 883 C CA . SER A 1 116 ? -36.747 -5.767 14.804 1.00 85.81 116 SER A CA 1
ATOM 884 C C . SER A 1 116 ? -37.764 -4.932 14.027 1.00 85.81 116 SER A C 1
ATOM 886 O O . SER A 1 116 ? -38.35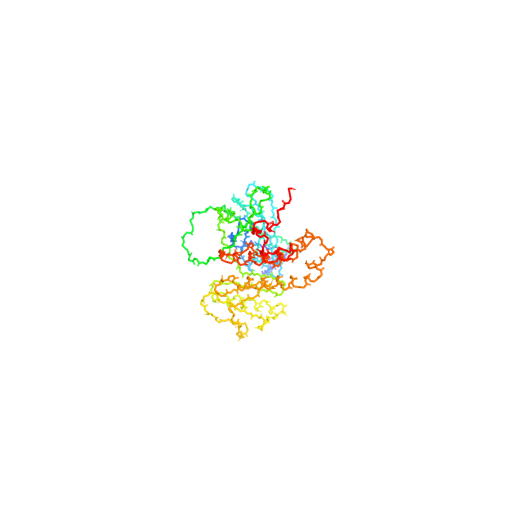3 -5.375 13.038 1.00 85.81 116 SER A O 1
ATOM 888 N N . SER A 1 117 ? -37.934 -3.678 14.442 1.00 75.75 117 SER A N 1
ATOM 889 C CA . SER A 1 117 ? -38.592 -2.685 13.596 1.00 75.75 117 SER A CA 1
ATOM 890 C C . SER A 1 117 ? -37.864 -2.562 12.257 1.00 75.75 117 SER A C 1
ATOM 892 O O . SER A 1 117 ? -36.631 -2.620 12.220 1.00 75.75 117 SER A O 1
ATOM 894 N N . LEU A 1 118 ? -38.637 -2.363 11.188 1.00 78.88 118 LEU A N 1
ATOM 895 C CA . LEU A 1 118 ? -38.121 -2.041 9.862 1.00 78.88 118 LEU A CA 1
ATOM 896 C C . LEU A 1 118 ? -37.296 -0.759 9.937 1.00 78.88 118 LEU A C 1
ATOM 898 O O . LEU A 1 118 ? -37.785 0.265 10.416 1.00 78.88 118 LEU A O 1
ATOM 902 N N . PHE A 1 119 ? -36.062 -0.828 9.459 1.00 77.88 119 PHE A N 1
ATOM 903 C CA . PHE A 1 119 ? -35.214 0.336 9.289 1.00 77.88 119 PHE A CA 1
ATOM 904 C C . PHE A 1 119 ? -34.984 0.550 7.798 1.00 77.88 119 PHE A C 1
ATOM 906 O O . PHE A 1 119 ? -34.500 -0.343 7.106 1.00 77.88 119 PHE A O 1
ATOM 913 N N . THR A 1 120 ? -35.352 1.725 7.302 1.00 84.12 120 THR A N 1
ATOM 914 C CA . THR A 1 120 ? -35.142 2.097 5.903 1.00 84.12 120 THR A CA 1
ATOM 915 C C . THR A 1 120 ? -33.990 3.079 5.832 1.00 84.12 120 THR A C 1
ATOM 917 O O . THR A 1 120 ? -33.974 4.076 6.556 1.00 84.12 120 THR A O 1
ATOM 920 N N . PHE A 1 121 ? -33.036 2.809 4.951 1.00 80.25 121 PHE A N 1
ATOM 921 C CA . PHE A 1 121 ? -31.923 3.705 4.681 1.00 80.25 121 PHE A CA 1
ATOM 922 C C . PHE A 1 121 ? -31.734 3.862 3.181 1.00 80.25 121 PHE A C 1
ATOM 924 O O . PHE A 1 121 ? -31.988 2.941 2.405 1.00 80.25 121 PHE A O 1
ATOM 931 N N . ARG A 1 122 ? -31.285 5.046 2.775 1.00 82.06 122 ARG A N 1
ATOM 932 C CA . ARG A 1 122 ? -30.967 5.341 1.384 1.00 82.06 122 ARG A CA 1
ATOM 933 C C . ARG A 1 122 ? -29.468 5.266 1.189 1.00 82.06 122 ARG A C 1
ATOM 935 O O . ARG A 1 122 ? -28.727 5.903 1.938 1.00 82.06 122 ARG A O 1
ATOM 942 N N . ILE A 1 123 ? -29.032 4.559 0.154 1.00 79.31 123 ILE A N 1
ATOM 943 C CA . ILE A 1 123 ? -27.691 4.760 -0.381 1.00 79.31 123 ILE A CA 1
ATOM 944 C C . ILE A 1 123 ? -27.730 6.040 -1.199 1.00 79.31 123 ILE A C 1
ATOM 946 O O . ILE A 1 123 ? -28.321 6.092 -2.279 1.00 79.31 123 ILE A O 1
ATOM 950 N N . GLU A 1 124 ? -27.153 7.106 -0.655 1.00 69.06 124 GLU A N 1
ATOM 951 C CA . GLU A 1 124 ? -27.153 8.390 -1.336 1.00 69.06 124 GLU A CA 1
ATOM 952 C C . GLU A 1 124 ? -26.380 8.309 -2.648 1.00 69.06 124 GLU A C 1
ATOM 954 O O . GLU A 1 124 ? -25.265 7.789 -2.735 1.00 69.06 124 GLU A O 1
ATOM 959 N N . LYS A 1 125 ? -26.972 8.895 -3.685 1.00 49.44 125 LYS A N 1
ATOM 960 C CA . LYS A 1 125 ? -26.231 9.253 -4.882 1.00 49.44 125 LYS A CA 1
ATOM 961 C C . LYS A 1 125 ? -25.219 10.324 -4.505 1.00 49.44 125 LYS A C 1
ATOM 963 O O . LYS A 1 125 ? -25.579 11.328 -3.900 1.00 49.44 125 LYS A O 1
ATOM 968 N N . VAL A 1 126 ? -23.965 10.175 -4.912 1.00 47.81 126 VAL A N 1
ATOM 969 C CA . VAL A 1 126 ? -22.938 11.183 -4.615 1.00 47.81 126 VAL A CA 1
ATOM 970 C C . VAL A 1 126 ? -23.241 12.490 -5.382 1.00 47.81 126 VAL A C 1
ATOM 972 O O . VAL A 1 126 ? -22.925 12.609 -6.577 1.00 47.81 126 VAL A O 1
ATOM 975 N N . ILE A 1 127 ? -23.857 13.482 -4.715 1.00 35.66 127 ILE A N 1
ATOM 976 C CA . ILE A 1 127 ? -24.150 14.829 -5.250 1.00 35.66 127 ILE A CA 1
ATOM 977 C C . ILE A 1 127 ? -22.988 15.791 -4.892 1.00 35.66 127 ILE A C 1
ATOM 979 O O . ILE A 1 127 ? -22.731 16.011 -3.712 1.00 35.66 127 ILE A O 1
ATOM 983 N N . PRO A 1 128 ? -22.267 16.402 -5.859 1.00 33.84 128 PRO A N 1
ATOM 984 C CA . PRO A 1 128 ? -20.969 17.062 -5.603 1.00 33.84 128 PRO A CA 1
ATOM 985 C C . PRO A 1 128 ? -20.945 18.426 -4.883 1.00 33.84 128 PRO A C 1
ATOM 987 O O . PRO A 1 128 ? -19.976 19.163 -5.052 1.00 33.84 128 PRO A O 1
ATOM 990 N N . SER A 1 129 ? -21.958 18.837 -4.123 1.00 27.72 129 SER A N 1
ATOM 991 C CA . SER A 1 129 ? -22.012 20.223 -3.632 1.00 27.72 129 SER A CA 1
ATOM 992 C C . SER A 1 129 ? -22.688 20.357 -2.272 1.00 27.72 129 SER A C 1
ATOM 994 O O . SER A 1 129 ? -23.869 20.676 -2.232 1.00 27.72 129 SER A O 1
ATOM 996 N N . ALA A 1 130 ? -21.935 20.121 -1.188 1.00 27.81 130 ALA A N 1
ATOM 997 C CA . ALA A 1 130 ? -22.011 20.836 0.102 1.00 27.81 130 ALA A CA 1
ATOM 998 C C . ALA A 1 130 ? -21.369 20.027 1.249 1.00 27.81 130 ALA A C 1
ATOM 1000 O O . ALA A 1 130 ? -22.055 19.632 2.180 1.00 27.81 130 ALA A O 1
ATOM 1001 N N . ILE A 1 131 ? -20.049 19.820 1.233 1.00 29.97 131 ILE A N 1
ATOM 1002 C CA . ILE A 1 131 ? -19.290 19.603 2.479 1.00 29.97 131 ILE A CA 1
ATOM 1003 C C . ILE A 1 131 ? -18.025 20.461 2.394 1.00 29.97 131 ILE A C 1
ATOM 1005 O O . ILE A 1 131 ? -16.922 20.004 2.115 1.00 29.97 131 ILE A O 1
ATOM 1009 N N . ALA A 1 132 ? -18.226 21.768 2.552 1.00 28.14 132 ALA A N 1
ATOM 1010 C CA . ALA A 1 132 ? -17.181 22.687 2.967 1.00 28.14 132 ALA A CA 1
ATOM 1011 C C . ALA A 1 132 ? -17.281 22.782 4.492 1.00 28.14 132 ALA A C 1
ATOM 1013 O O . ALA A 1 132 ? -18.340 23.167 4.982 1.00 28.14 132 ALA A O 1
ATOM 1014 N N . ASN A 1 133 ? -16.210 22.378 5.188 1.00 27.64 133 ASN A N 1
ATOM 1015 C CA . ASN A 1 133 ? -15.819 22.681 6.581 1.00 27.64 133 ASN A CA 1
ATOM 1016 C C . ASN A 1 133 ? -15.331 21.432 7.340 1.00 27.64 133 ASN A C 1
ATOM 1018 O O . ASN A 1 133 ? -15.963 20.974 8.282 1.00 27.64 133 ASN A O 1
ATOM 1022 N N . SER A 1 134 ? -14.172 20.903 6.942 1.00 25.81 134 SER A N 1
ATOM 1023 C CA . SER A 1 134 ? -13.185 20.304 7.853 1.00 25.81 134 SER A CA 1
ATOM 1024 C C . SER A 1 134 ? -11.854 20.180 7.105 1.00 25.81 134 SER A C 1
ATOM 1026 O O . SER A 1 134 ? -11.810 19.877 5.913 1.00 25.81 134 SER A O 1
ATOM 1028 N N . SER A 1 135 ? -10.767 20.555 7.761 1.00 26.67 135 SER A N 1
ATOM 1029 C CA . SER A 1 135 ? -9.459 20.840 7.176 1.00 26.67 135 SER A CA 1
ATOM 1030 C C . SER A 1 135 ? -8.693 19.587 6.731 1.00 26.67 135 SER A C 1
ATOM 1032 O O . SER A 1 135 ? -8.079 18.909 7.541 1.00 26.67 135 SER A O 1
ATOM 1034 N N . ARG A 1 136 ? -8.701 19.363 5.411 1.00 29.98 136 ARG A N 1
ATOM 1035 C CA . ARG A 1 136 ? -7.590 18.953 4.521 1.00 29.98 136 ARG A CA 1
ATOM 1036 C C . ARG A 1 136 ? -6.495 18.030 5.096 1.00 29.98 136 ARG A C 1
ATOM 1038 O O . ARG A 1 136 ? -5.481 18.513 5.589 1.00 29.98 136 ARG A O 1
ATOM 1045 N N . LEU A 1 137 ? -6.602 16.739 4.775 1.00 28.75 137 LEU A N 1
ATOM 1046 C CA . LEU A 1 137 ? -5.461 15.903 4.381 1.00 28.75 137 LEU A CA 1
ATOM 1047 C C . LEU A 1 137 ? -5.727 15.422 2.950 1.00 28.75 137 LEU A C 1
ATOM 1049 O O . LEU A 1 137 ? -6.650 14.654 2.691 1.00 28.75 137 LEU A O 1
ATOM 1053 N N . ASN A 1 138 ? -4.973 15.969 1.998 1.00 30.53 138 ASN A N 1
ATOM 1054 C CA . ASN A 1 138 ? -5.073 15.602 0.592 1.00 30.53 138 ASN A CA 1
ATOM 1055 C C . ASN A 1 138 ? -4.266 14.323 0.360 1.00 30.53 138 ASN A C 1
ATOM 1057 O O . ASN A 1 138 ? -3.076 14.406 0.071 1.00 30.53 138 ASN A O 1
ATOM 1061 N N . THR A 1 139 ? -4.917 13.165 0.414 1.00 30.09 139 THR A N 1
ATOM 1062 C CA . THR A 1 139 ? -4.404 11.969 -0.262 1.00 30.09 139 THR A CA 1
ATOM 1063 C C . THR A 1 139 ? -5.364 11.650 -1.393 1.00 30.09 139 THR A C 1
ATOM 1065 O O . THR A 1 139 ? -6.442 11.093 -1.202 1.00 30.09 139 THR A O 1
ATOM 1068 N N . THR A 1 140 ? -5.011 12.117 -2.586 1.00 26.81 140 THR A N 1
ATOM 1069 C CA . THR A 1 140 ? -5.780 11.890 -3.805 1.00 26.81 140 THR A CA 1
ATOM 1070 C C . THR A 1 140 ? -5.537 10.460 -4.282 1.00 26.81 140 THR A C 1
ATOM 1072 O O . THR A 1 140 ? -4.606 10.210 -5.040 1.00 26.81 140 THR A O 1
ATOM 1075 N N . VAL A 1 141 ? -6.381 9.512 -3.875 1.00 31.00 141 VAL A N 1
ATOM 1076 C CA . VAL A 1 141 ? -6.526 8.256 -4.621 1.00 31.00 141 VAL A CA 1
ATOM 1077 C C . VAL A 1 141 ? -7.337 8.578 -5.872 1.00 31.00 141 VAL A C 1
ATOM 1079 O O . VAL A 1 141 ? -8.557 8.714 -5.840 1.00 31.00 141 VAL A O 1
ATOM 1082 N N . ASN A 1 142 ? -6.643 8.788 -6.990 1.00 31.20 142 ASN A N 1
ATOM 1083 C CA . ASN A 1 142 ? -7.285 8.898 -8.293 1.00 31.20 142 ASN A CA 1
ATOM 1084 C C . ASN A 1 142 ? -7.827 7.516 -8.687 1.00 31.20 142 ASN A C 1
ATOM 1086 O O . ASN A 1 142 ? -7.129 6.723 -9.316 1.00 31.20 142 ASN A O 1
ATOM 1090 N N . SER A 1 143 ? -9.079 7.217 -8.341 1.00 25.80 143 SER A N 1
ATOM 1091 C CA . SER A 1 143 ? -9.795 6.060 -8.883 1.00 25.80 143 SER A CA 1
ATOM 1092 C C . SER A 1 143 ? -9.990 6.261 -10.389 1.00 25.80 143 SER A C 1
ATOM 1094 O O . SER A 1 143 ? -10.893 6.971 -10.831 1.00 25.80 143 SER A O 1
ATOM 1096 N N . THR A 1 144 ? -9.120 5.662 -11.204 1.00 32.41 144 THR A N 1
ATOM 1097 C CA . THR A 1 144 ? -9.312 5.624 -12.657 1.00 32.41 144 THR A CA 1
ATOM 1098 C C . THR A 1 144 ? -10.256 4.473 -12.982 1.00 32.41 144 THR A C 1
ATOM 1100 O O . THR A 1 144 ? -9.861 3.310 -12.956 1.00 32.41 144 THR A O 1
ATOM 1103 N N . THR A 1 145 ? -11.512 4.784 -13.298 1.00 26.58 145 THR A N 1
ATOM 1104 C CA . THR A 1 145 ? -12.432 3.818 -13.902 1.00 26.58 145 THR A CA 1
ATOM 1105 C C . THR A 1 145 ? -11.929 3.437 -15.295 1.00 26.58 145 THR A C 1
ATOM 1107 O O . THR A 1 145 ? -11.744 4.272 -16.184 1.00 26.58 145 THR A O 1
ATOM 1110 N N . LEU A 1 146 ? -11.681 2.143 -15.482 1.00 28.62 146 LEU A N 1
ATOM 1111 C CA . LEU A 1 146 ? -11.360 1.545 -16.768 1.00 28.62 146 LEU A CA 1
ATOM 1112 C C . LEU A 1 146 ? -12.643 1.520 -17.617 1.00 28.62 146 LEU A C 1
ATOM 1114 O O . LEU A 1 146 ? -13.484 0.644 -17.445 1.00 28.62 146 LEU A O 1
ATOM 1118 N N . SER A 1 147 ? -12.810 2.473 -18.536 1.00 27.14 147 SER A N 1
ATOM 1119 C CA . SER A 1 147 ? -13.671 2.237 -19.698 1.00 27.14 147 SER A CA 1
ATOM 1120 C C . SER A 1 147 ? -12.812 1.601 -20.786 1.00 27.14 147 SER A C 1
ATOM 1122 O O . SER A 1 147 ? -11.857 2.196 -21.287 1.00 27.14 147 SER A O 1
ATOM 1124 N N . THR A 1 148 ? -13.121 0.355 -21.131 1.00 29.28 148 THR A N 1
ATOM 1125 C CA . THR A 1 148 ? -12.638 -0.301 -22.347 1.00 29.28 148 THR A CA 1
ATOM 1126 C C . THR A 1 148 ? -13.320 0.359 -23.550 1.00 29.28 148 THR A C 1
ATOM 1128 O O . THR A 1 148 ? -14.284 -0.150 -24.109 1.00 29.28 148 THR A O 1
ATOM 1131 N N . GLY A 1 149 ? -12.850 1.553 -23.912 1.00 26.25 149 GLY A N 1
ATOM 1132 C CA . GLY A 1 149 ? -13.273 2.307 -25.090 1.00 26.25 149 GLY A CA 1
ATOM 1133 C C . GLY A 1 149 ? -12.083 2.555 -26.014 1.00 26.25 149 GLY A C 1
ATOM 1134 O O . GLY A 1 149 ? -11.041 3.039 -25.574 1.00 26.25 149 GLY A O 1
ATOM 1135 N N . ASN A 1 150 ? -12.236 2.181 -27.285 1.00 30.72 150 ASN A N 1
ATOM 1136 C CA . ASN A 1 150 ? -11.216 2.217 -28.336 1.00 30.72 150 ASN A CA 1
ATOM 1137 C C . ASN A 1 150 ? -10.377 3.509 -28.343 1.00 30.72 150 ASN A C 1
ATOM 1139 O O . ASN A 1 150 ? -10.900 4.618 -28.423 1.00 30.72 150 ASN A O 1
ATOM 1143 N N . SER A 1 151 ? -9.055 3.340 -28.271 1.00 33.31 151 SER A N 1
ATOM 1144 C CA . SER A 1 151 ? -8.074 4.420 -28.163 1.00 33.31 151 SER A CA 1
ATOM 1145 C C . SER A 1 151 ? -7.814 5.100 -29.509 1.00 33.31 151 SER A C 1
ATOM 1147 O O . SER A 1 151 ? -7.264 4.482 -30.417 1.00 33.31 151 SER A O 1
ATOM 1149 N N . THR A 1 152 ? -8.120 6.393 -29.617 1.00 37.06 152 THR A N 1
ATOM 1150 C CA . THR A 1 152 ? -7.617 7.257 -30.696 1.00 37.06 152 THR A CA 1
ATOM 1151 C C . THR A 1 152 ? -6.488 8.163 -30.196 1.00 37.06 152 THR A C 1
ATOM 1153 O O . THR A 1 152 ? -6.693 8.987 -29.309 1.00 37.06 152 THR A O 1
ATOM 1156 N N . SER A 1 153 ? -5.316 7.985 -30.817 1.00 43.16 153 SER A N 1
ATOM 1157 C CA . SER A 1 153 ? -4.266 8.974 -31.126 1.00 43.16 153 SER A CA 1
ATOM 1158 C C . SER A 1 153 ? -3.782 9.931 -30.021 1.00 43.16 153 SER A C 1
ATOM 1160 O O . SER A 1 153 ? -4.325 11.023 -29.855 1.00 43.16 153 SER A O 1
ATOM 1162 N N . ASN A 1 154 ? -2.678 9.571 -29.353 1.00 35.16 154 ASN A N 1
ATOM 1163 C CA . ASN A 1 154 ? -1.390 10.298 -29.401 1.00 35.16 154 ASN A CA 1
ATOM 1164 C C . ASN A 1 154 ? -0.454 9.819 -28.276 1.00 35.16 154 ASN A C 1
ATOM 1166 O O . ASN A 1 154 ? -0.778 9.887 -27.094 1.00 35.16 154 ASN A O 1
ATOM 1170 N N . GLY A 1 155 ? 0.711 9.298 -28.666 1.00 46.97 155 GLY A N 1
ATOM 1171 C CA . GLY A 1 155 ? 1.641 8.546 -27.822 1.00 46.97 155 GLY A CA 1
ATOM 1172 C C . GLY A 1 155 ? 2.464 9.383 -26.843 1.00 46.97 155 GLY A C 1
ATOM 1173 O O . GLY A 1 155 ? 3.654 9.585 -27.054 1.00 46.97 155 GLY A O 1
ATOM 1174 N N . ASN A 1 156 ? 1.863 9.780 -25.724 1.00 43.53 156 ASN A N 1
ATOM 1175 C CA . ASN A 1 156 ? 2.593 10.209 -24.533 1.00 43.53 156 ASN A CA 1
ATOM 1176 C C . ASN A 1 156 ? 2.308 9.225 -23.386 1.00 43.53 156 ASN A C 1
ATOM 1178 O O . ASN A 1 156 ? 1.147 8.975 -23.063 1.00 43.53 156 ASN A O 1
ATOM 1182 N N . LEU A 1 157 ? 3.366 8.669 -22.775 1.00 45.19 157 LEU A N 1
ATOM 1183 C CA . LEU A 1 157 ? 3.284 7.759 -21.619 1.00 45.19 157 LEU A CA 1
ATOM 1184 C C . LEU A 1 157 ? 2.520 8.395 -20.443 1.00 45.19 157 LEU A C 1
ATOM 1186 O O . LEU A 1 157 ? 1.880 7.691 -19.670 1.00 45.19 157 LEU A O 1
ATOM 1190 N N . PHE A 1 158 ? 2.531 9.727 -20.368 1.00 44.66 158 PHE A N 1
ATOM 1191 C CA . PHE A 1 158 ? 1.771 10.526 -19.417 1.00 44.66 158 PHE A CA 1
ATOM 1192 C C . PHE A 1 158 ? 0.947 11.575 -20.169 1.00 44.66 158 PHE A C 1
ATOM 1194 O O . PHE A 1 158 ? 1.252 12.770 -20.137 1.00 44.66 158 PHE A O 1
ATOM 1201 N N . ASP A 1 159 ? -0.099 11.153 -20.886 1.00 45.25 159 ASP A N 1
ATOM 1202 C CA . ASP A 1 159 ? -1.072 12.119 -21.397 1.00 45.25 159 ASP A CA 1
ATOM 1203 C C . ASP A 1 159 ? -1.916 12.687 -20.243 1.00 45.25 159 ASP A C 1
ATOM 1205 O O . ASP A 1 159 ? -2.963 12.156 -19.862 1.00 45.25 159 ASP A O 1
ATOM 1209 N N . LEU A 1 160 ? -1.453 13.817 -19.701 1.00 42.19 160 LEU A N 1
ATOM 1210 C CA . LEU A 1 160 ? -2.119 14.584 -18.646 1.00 42.19 160 LEU A CA 1
ATOM 1211 C C . LEU A 1 160 ? -3.522 15.076 -19.057 1.00 42.19 160 LEU A C 1
ATOM 1213 O O . LEU A 1 160 ? -4.270 15.559 -18.210 1.00 42.19 160 LEU A O 1
ATOM 1217 N N . ARG A 1 161 ? -3.924 14.959 -20.334 1.00 41.00 161 ARG A N 1
ATOM 1218 C CA . ARG A 1 161 ? -5.307 15.234 -20.765 1.00 41.00 161 ARG A CA 1
ATOM 1219 C C . ARG A 1 161 ? -6.301 14.248 -20.145 1.00 41.00 161 ARG A C 1
ATOM 1221 O O . ARG A 1 161 ? -7.439 14.644 -19.906 1.00 41.00 161 ARG A O 1
ATOM 1228 N N . ARG A 1 162 ? -5.870 13.026 -19.790 1.00 40.47 162 ARG A N 1
ATOM 1229 C CA . ARG A 1 162 ? -6.679 12.055 -19.022 1.00 40.47 162 ARG A CA 1
ATOM 1230 C C . ARG A 1 162 ? -6.907 12.490 -17.566 1.00 40.47 162 ARG A C 1
ATOM 1232 O O . ARG A 1 162 ? -7.929 12.133 -16.997 1.00 40.47 162 ARG A O 1
ATOM 1239 N N . LEU A 1 163 ? -6.020 13.321 -17.005 1.00 39.25 163 LEU A N 1
ATOM 1240 C CA . LEU A 1 163 ? -6.126 13.914 -15.658 1.00 39.25 163 LEU A CA 1
ATOM 1241 C C . LEU A 1 163 ? -6.952 15.216 -15.620 1.00 39.25 163 LEU A C 1
ATOM 1243 O O . LEU A 1 163 ? -7.167 15.778 -14.552 1.00 39.25 163 LEU A O 1
ATOM 1247 N N . LYS A 1 164 ? -7.420 15.721 -16.774 1.00 37.38 164 LYS A N 1
ATOM 1248 C CA . LYS A 1 164 ? -8.293 16.910 -16.858 1.00 37.38 164 LYS A CA 1
ATOM 1249 C C . LYS A 1 164 ? -9.785 16.585 -16.788 1.00 37.38 164 LYS A C 1
ATOM 1251 O O . LYS A 1 164 ? -10.607 17.502 -16.859 1.00 37.38 164 LYS A O 1
ATOM 1256 N N . ALA A 1 165 ? -10.156 15.311 -16.667 1.00 37.00 165 ALA A N 1
ATOM 1257 C CA . ALA A 1 165 ? -11.529 14.958 -16.350 1.00 37.00 165 ALA A CA 1
ATOM 1258 C C . ALA A 1 165 ? -11.874 15.568 -14.982 1.00 37.00 165 ALA A C 1
ATOM 1260 O O . ALA A 1 165 ? -11.134 15.391 -14.020 1.00 37.00 165 ALA A O 1
ATOM 1261 N N . LYS A 1 166 ? -12.987 16.307 -14.890 1.00 39.81 166 LYS A N 1
ATOM 1262 C CA . LYS A 1 166 ? -13.574 16.718 -13.605 1.00 39.81 166 LYS A CA 1
ATOM 1263 C C . LYS A 1 166 ? -14.120 15.466 -12.906 1.00 39.81 166 LYS A C 1
ATOM 1265 O O . LYS A 1 166 ? -15.327 15.250 -12.867 1.00 39.81 166 LYS A O 1
ATOM 1270 N N . THR A 1 167 ? -13.243 14.588 -12.438 1.00 42.88 167 THR A N 1
ATOM 1271 C CA . THR A 1 167 ? -13.613 13.423 -11.641 1.00 42.88 167 THR A CA 1
ATOM 1272 C C . THR A 1 167 ? -13.949 13.886 -10.231 1.00 42.88 167 THR A C 1
ATOM 1274 O O . THR A 1 167 ? -13.233 14.684 -9.626 1.00 42.88 167 THR A O 1
ATOM 1277 N N . LYS A 1 168 ? -15.092 13.415 -9.727 1.00 41.38 168 LYS A N 1
ATOM 1278 C CA . LYS A 1 168 ? -15.502 13.577 -8.333 1.00 41.38 168 LYS A CA 1
ATOM 1279 C C . LYS A 1 168 ? -14.448 12.871 -7.473 1.00 41.38 168 LYS A C 1
ATOM 1281 O O . LYS A 1 168 ? -14.332 11.654 -7.550 1.00 41.38 168 LYS A O 1
ATOM 1286 N N . ILE A 1 169 ? -13.650 13.628 -6.725 1.00 38.22 169 ILE A N 1
ATOM 1287 C CA . ILE A 1 169 ? -12.691 13.069 -5.768 1.00 38.22 169 ILE A CA 1
ATOM 1288 C C . ILE A 1 169 ? -13.519 12.484 -4.620 1.00 38.22 169 ILE A C 1
ATOM 1290 O O . ILE A 1 169 ? -14.192 13.229 -3.911 1.00 38.22 169 ILE A O 1
ATOM 1294 N N . LEU A 1 170 ? -13.517 11.160 -4.486 1.00 39.09 170 LEU A N 1
ATOM 1295 C CA . LEU A 1 170 ? -14.040 10.458 -3.318 1.00 39.09 170 LEU A CA 1
ATOM 1296 C C . LEU A 1 170 ? -12.897 10.343 -2.308 1.00 39.09 170 LEU A C 1
ATOM 1298 O O . LEU A 1 170 ? -11.807 9.890 -2.648 1.00 39.09 170 LEU A O 1
ATOM 1302 N N . THR A 1 171 ? -13.128 10.806 -1.085 1.00 40.59 171 THR A N 1
ATOM 1303 C CA . THR A 1 171 ? -12.176 10.684 0.022 1.00 40.59 171 THR A CA 1
ATOM 1304 C C . THR A 1 171 ? -12.653 9.572 0.939 1.00 40.59 171 THR A C 1
ATOM 1306 O O . THR A 1 171 ? -13.567 9.779 1.736 1.00 40.59 171 THR A O 1
ATOM 1309 N N . GLU A 1 172 ? -12.052 8.397 0.813 1.00 42.75 172 GLU A N 1
ATOM 1310 C CA . GLU A 1 172 ? -12.281 7.278 1.724 1.00 42.75 172 GLU A CA 1
ATOM 1311 C C . GLU A 1 172 ? -11.153 7.227 2.759 1.00 42.75 172 GLU A C 1
ATOM 1313 O O . GLU A 1 172 ? -9.978 7.412 2.433 1.00 42.75 172 GLU A O 1
ATOM 1318 N N . PHE A 1 173 ? -11.508 7.010 4.027 1.00 52.44 173 PHE A N 1
ATOM 1319 C CA . PHE A 1 173 ? -10.529 6.866 5.100 1.00 52.44 173 PHE A CA 1
ATOM 1320 C C . PHE A 1 173 ? -10.058 5.413 5.160 1.00 52.44 173 PHE A C 1
ATOM 1322 O O . PHE A 1 173 ? -10.755 4.540 5.679 1.00 52.44 173 PHE A O 1
ATOM 1329 N N . ILE A 1 174 ? -8.869 5.153 4.624 1.00 57.44 174 ILE A N 1
ATOM 1330 C CA . ILE A 1 174 ? -8.233 3.839 4.714 1.00 57.44 174 ILE A CA 1
ATOM 1331 C C . ILE A 1 174 ? -7.670 3.695 6.131 1.00 57.44 174 ILE A C 1
ATOM 1333 O O . ILE A 1 174 ? -6.772 4.439 6.509 1.00 57.44 174 ILE A O 1
ATOM 1337 N N . ARG A 1 175 ? -8.207 2.756 6.921 1.00 66.19 175 ARG A N 1
ATOM 1338 C CA . ARG A 1 175 ? -7.744 2.482 8.299 1.00 66.19 175 ARG A CA 1
ATOM 1339 C C . ARG A 1 175 ? -6.608 1.476 8.365 1.00 66.19 175 ARG A C 1
ATOM 1341 O O . ARG A 1 175 ? -5.803 1.522 9.290 1.00 66.19 175 ARG A O 1
ATOM 1348 N N . GLU A 1 176 ? -6.552 0.572 7.398 1.00 71.88 176 GLU A N 1
ATOM 1349 C CA . GLU A 1 176 ? -5.609 -0.535 7.389 1.00 71.88 176 GLU A CA 1
ATOM 1350 C C . GLU A 1 176 ? -5.350 -1.045 5.972 1.00 71.88 176 GLU A C 1
ATOM 1352 O O . GLU A 1 176 ? -6.222 -1.001 5.106 1.00 71.88 176 GLU A O 1
ATOM 1357 N N . ALA A 1 177 ? -4.138 -1.541 5.758 1.00 73.12 177 ALA A N 1
ATOM 1358 C CA . ALA A 1 177 ? -3.725 -2.305 4.597 1.00 73.12 177 ALA A CA 1
ATOM 1359 C C . ALA A 1 177 ? -3.067 -3.588 5.109 1.00 73.12 177 ALA A C 1
ATOM 1361 O O . ALA A 1 177 ? -2.067 -3.543 5.826 1.00 73.12 177 ALA A O 1
ATOM 1362 N N . GLN A 1 178 ? -3.658 -4.735 4.783 1.00 77.75 178 GLN A N 1
ATOM 1363 C CA . GLN A 1 178 ? -3.222 -6.032 5.290 1.00 77.75 178 GLN A CA 1
ATOM 1364 C C . GLN A 1 178 ? -2.810 -6.931 4.133 1.00 77.75 178 GLN A C 1
ATOM 1366 O O . GLN A 1 178 ? -3.555 -7.102 3.166 1.00 77.75 178 GLN A O 1
ATOM 1371 N N . TYR A 1 179 ? -1.636 -7.537 4.253 1.00 72.75 179 TYR A N 1
ATOM 1372 C CA . TYR A 1 179 ? -1.159 -8.549 3.328 1.00 72.75 179 TYR A CA 1
ATOM 1373 C C . TYR A 1 179 ? -0.372 -9.613 4.091 1.00 72.75 179 TYR A C 1
ATOM 1375 O O . TYR A 1 179 ? 0.745 -9.370 4.533 1.00 72.75 179 TYR A O 1
ATOM 1383 N N . ALA A 1 180 ? -0.953 -10.808 4.229 1.00 79.81 180 ALA A N 1
ATOM 1384 C CA . ALA A 1 180 ? -0.395 -11.885 5.048 1.00 79.81 180 ALA A CA 1
ATOM 1385 C C . ALA A 1 180 ? -0.063 -11.405 6.479 1.00 79.81 180 ALA A C 1
ATOM 1387 O O . ALA A 1 180 ? -0.971 -10.997 7.201 1.00 79.81 180 ALA A O 1
ATOM 1388 N N . ASP A 1 181 ? 1.203 -11.480 6.893 1.00 78.50 181 ASP A N 1
ATOM 1389 C CA . ASP A 1 181 ? 1.700 -10.990 8.180 1.00 78.50 181 ASP A CA 1
ATOM 1390 C C . ASP A 1 181 ? 2.041 -9.488 8.188 1.00 78.50 181 ASP A C 1
ATOM 1392 O O . ASP A 1 181 ? 2.162 -8.903 9.266 1.00 78.50 181 ASP A O 1
ATOM 1396 N N . ASP A 1 182 ? 2.131 -8.849 7.017 1.00 79.44 182 ASP A N 1
ATOM 1397 C CA . ASP A 1 182 ? 2.429 -7.424 6.878 1.00 79.44 182 ASP A CA 1
ATOM 1398 C C . ASP A 1 182 ? 1.145 -6.584 6.976 1.00 79.44 182 ASP A C 1
ATOM 1400 O O . ASP A 1 182 ? 0.341 -6.484 6.039 1.00 79.44 182 ASP A O 1
ATOM 1404 N N . ILE A 1 183 ? 0.966 -5.932 8.124 1.00 83.50 183 ILE A N 1
ATOM 1405 C CA . ILE A 1 183 ? -0.171 -5.053 8.413 1.00 83.50 183 ILE A CA 1
ATOM 1406 C C . ILE A 1 183 ? 0.329 -3.618 8.585 1.00 83.50 183 ILE A C 1
ATOM 1408 O O . ILE A 1 183 ? 1.159 -3.342 9.449 1.00 83.50 183 ILE A O 1
ATOM 1412 N N . ALA A 1 184 ? -0.217 -2.698 7.794 1.00 85.31 184 ALA A N 1
ATOM 1413 C CA . ALA A 1 184 ? -0.070 -1.261 7.979 1.00 85.31 184 ALA A CA 1
ATOM 1414 C C . ALA A 1 184 ? -1.399 -0.680 8.470 1.00 85.31 184 ALA A C 1
ATOM 1416 O O . ALA A 1 184 ? -2.450 -0.965 7.902 1.00 85.31 184 ALA A O 1
ATOM 1417 N N . ILE A 1 185 ? -1.357 0.133 9.522 1.00 85.25 185 ILE A N 1
ATOM 1418 C CA . ILE A 1 185 ? -2.527 0.817 10.082 1.00 85.25 185 ILE A CA 1
ATOM 1419 C C . ILE A 1 185 ? -2.337 2.326 9.993 1.00 85.25 185 ILE A C 1
ATOM 1421 O O . ILE A 1 185 ? -1.218 2.827 10.099 1.00 85.25 185 ILE A O 1
ATOM 1425 N N . PHE A 1 186 ? -3.438 3.048 9.818 1.00 83.38 186 PHE A N 1
ATOM 1426 C CA . PHE A 1 186 ? -3.431 4.486 9.588 1.00 83.38 186 PHE A CA 1
ATOM 1427 C C . PHE A 1 186 ? -4.361 5.192 10.573 1.00 83.38 186 PHE A C 1
ATOM 1429 O O . PHE A 1 186 ? -5.457 4.722 10.886 1.00 83.38 186 PHE A O 1
ATOM 1436 N N . SER A 1 187 ? -3.917 6.349 11.055 1.00 80.81 187 SER A N 1
ATOM 1437 C CA . SER A 1 187 ? -4.692 7.245 11.908 1.00 80.81 187 SER A CA 1
ATOM 1438 C C . SER A 1 187 ? -4.321 8.686 11.581 1.00 80.81 187 SER A C 1
ATOM 1440 O O . SER A 1 187 ? -3.174 8.976 11.250 1.00 80.81 187 SER A O 1
ATOM 1442 N N . ASP A 1 188 ? -5.293 9.580 11.688 1.00 78.88 188 ASP A N 1
ATOM 1443 C CA . ASP A 1 188 ? -5.125 11.029 11.558 1.00 78.88 188 ASP A CA 1
ATOM 1444 C C . ASP A 1 188 ? -4.574 11.679 12.838 1.00 78.88 188 ASP A C 1
ATOM 1446 O O . ASP A 1 188 ? -4.004 12.767 12.799 1.00 78.88 188 ASP A O 1
ATOM 1450 N N . THR A 1 189 ? -4.732 10.997 13.973 1.00 80.44 189 THR A N 1
ATOM 1451 C CA . THR A 1 189 ? -4.304 11.447 15.299 1.00 80.44 189 THR A CA 1
ATOM 1452 C C . THR A 1 189 ? -3.312 10.464 15.925 1.00 80.44 189 THR A C 1
ATOM 1454 O O . THR A 1 189 ? -3.470 9.243 15.762 1.00 80.44 189 THR A O 1
ATOM 1457 N N . PRO A 1 190 ? -2.300 10.952 16.669 1.00 83.56 190 PRO A N 1
ATOM 1458 C CA . PRO A 1 190 ? -1.359 10.080 17.365 1.00 83.56 190 PRO A CA 1
ATOM 1459 C C . PRO A 1 190 ? -2.054 9.245 18.452 1.00 83.56 190 PRO A C 1
ATOM 1461 O O . PRO A 1 190 ? -1.755 8.062 18.610 1.00 83.56 190 PRO A O 1
ATOM 1464 N N . GLU A 1 191 ? -3.052 9.800 19.142 1.00 85.75 191 GLU A N 1
ATOM 1465 C CA . GLU A 1 191 ? -3.850 9.068 20.132 1.00 85.75 191 GLU A CA 1
ATOM 1466 C C . GLU A 1 191 ? -4.648 7.929 19.481 1.00 85.75 191 GLU A C 1
ATOM 1468 O O . GLU A 1 191 ? -4.740 6.825 20.032 1.00 85.75 191 GLU A O 1
ATOM 1473 N N . GLY A 1 192 ? -5.190 8.173 18.283 1.00 82.88 192 GLY A N 1
ATOM 1474 C CA . GLY A 1 192 ? -5.880 7.164 17.488 1.00 82.88 192 GLY A CA 1
ATOM 1475 C C . GLY A 1 192 ? -4.948 6.028 17.064 1.00 82.88 192 GLY A C 1
ATOM 1476 O O . GLY A 1 192 ? -5.300 4.860 17.237 1.00 82.88 192 GLY A O 1
ATOM 1477 N N . LEU A 1 193 ? -3.728 6.343 16.606 1.00 85.75 193 LEU A N 1
ATOM 1478 C CA . LEU A 1 193 ? -2.758 5.320 16.203 1.00 85.75 193 LEU A CA 1
ATOM 1479 C C . LEU A 1 193 ? -2.331 4.459 17.394 1.00 85.75 193 LEU A C 1
ATOM 1481 O O . LEU A 1 193 ? -2.301 3.234 17.292 1.00 85.75 193 LEU A O 1
ATOM 1485 N N . GLN A 1 194 ? -2.061 5.086 18.542 1.00 89.38 194 GLN A N 1
ATOM 1486 C CA . GLN A 1 194 ? -1.714 4.376 19.771 1.00 89.38 194 GLN A CA 1
ATOM 1487 C C . GLN A 1 194 ? -2.855 3.454 20.232 1.00 89.38 194 GLN A C 1
ATOM 1489 O O . GLN A 1 194 ? -2.603 2.316 20.628 1.00 89.38 194 GLN A O 1
ATOM 1494 N N . SER A 1 195 ? -4.107 3.909 20.131 1.00 85.94 195 SER A N 1
ATOM 1495 C CA . SER A 1 195 ? -5.292 3.109 20.472 1.00 85.94 195 SER A CA 1
ATOM 1496 C C . SER A 1 195 ? -5.470 1.908 19.538 1.00 85.94 195 SER A C 1
ATOM 1498 O O . SER A 1 195 ? -5.794 0.806 19.996 1.00 85.94 195 SER A O 1
ATOM 1500 N N . LEU A 1 196 ? -5.216 2.093 18.238 1.00 84.94 196 LEU A N 1
ATOM 1501 C CA . LEU A 1 196 ? -5.221 1.009 17.255 1.00 84.94 196 LEU A CA 1
ATOM 1502 C C . LEU A 1 196 ? -4.110 -0.003 17.549 1.00 84.94 196 LEU A C 1
ATOM 1504 O O . LEU A 1 196 ? -4.403 -1.191 17.652 1.00 84.94 196 LEU A O 1
ATOM 1508 N N . LEU A 1 197 ? -2.873 0.446 17.787 1.00 88.12 197 LEU A N 1
ATOM 1509 C CA . LEU A 1 197 ? -1.748 -0.423 18.158 1.00 88.12 197 LEU A CA 1
ATOM 1510 C C . LEU A 1 197 ? -2.048 -1.259 19.408 1.00 88.12 197 LEU A C 1
ATOM 1512 O O . LEU A 1 197 ? -1.805 -2.468 19.430 1.00 88.12 197 LEU A O 1
ATOM 1516 N N . THR A 1 198 ? -2.614 -0.640 20.447 1.00 88.44 198 THR A N 1
ATOM 1517 C CA . THR A 1 198 ? -3.011 -1.350 21.668 1.00 88.44 198 THR A CA 1
ATOM 1518 C C . THR A 1 198 ? -4.098 -2.385 21.382 1.00 88.44 198 THR A C 1
ATOM 1520 O O . THR A 1 198 ? -3.996 -3.521 21.847 1.00 88.44 198 THR A O 1
ATOM 1523 N N . SER A 1 199 ? -5.105 -2.033 20.581 1.00 86.50 199 SER A N 1
ATOM 1524 C CA . SER A 1 199 ? -6.183 -2.953 20.199 1.00 86.50 199 SER A CA 1
ATOM 1525 C C . SER A 1 199 ? -5.650 -4.150 19.407 1.00 86.50 199 SER A C 1
ATOM 1527 O O . SER A 1 199 ? -5.982 -5.296 19.716 1.00 86.50 199 SER A O 1
ATOM 1529 N N . TYR A 1 200 ? -4.752 -3.902 18.453 1.00 86.38 200 TYR A N 1
ATOM 1530 C CA . TYR A 1 200 ? -4.076 -4.937 17.676 1.00 86.38 200 TYR A CA 1
ATOM 1531 C C . TYR A 1 200 ? -3.223 -5.861 18.554 1.00 86.38 200 TYR A C 1
ATOM 1533 O O . TYR A 1 200 ? -3.302 -7.079 18.402 1.00 86.38 200 TYR A O 1
ATOM 1541 N N . SER A 1 201 ? -2.480 -5.323 19.530 1.00 87.50 201 SER A N 1
ATOM 1542 C CA . SER A 1 201 ? -1.722 -6.141 20.493 1.00 87.50 201 SER A CA 1
ATOM 1543 C C . SER A 1 201 ? -2.636 -7.063 21.310 1.00 87.50 201 SER A C 1
ATOM 1545 O O . SER A 1 201 ? -2.353 -8.254 21.469 1.00 87.50 201 SER A O 1
ATOM 1547 N N . VAL A 1 202 ? -3.775 -6.548 21.787 1.00 85.62 202 VAL A N 1
ATOM 1548 C CA . VAL A 1 202 ? -4.751 -7.340 22.553 1.00 85.62 202 VAL A CA 1
ATOM 1549 C C . VAL A 1 202 ? -5.326 -8.482 21.708 1.00 85.62 202 VAL A C 1
ATOM 1551 O O . VAL A 1 202 ? -5.410 -9.618 22.185 1.00 85.62 202 VAL A O 1
ATOM 1554 N N . VAL A 1 203 ? -5.695 -8.211 20.453 1.00 84.12 203 VAL A N 1
ATOM 1555 C CA . VAL A 1 203 ? -6.236 -9.226 19.532 1.00 84.12 203 VAL A CA 1
ATOM 1556 C C . VAL A 1 203 ? -5.174 -10.261 19.151 1.00 84.12 203 VAL A C 1
ATOM 1558 O O . VAL A 1 203 ? -5.461 -11.462 19.178 1.00 84.12 203 VAL A O 1
ATOM 1561 N N . ALA A 1 204 ? -3.941 -9.832 18.872 1.00 84.00 204 ALA A N 1
ATOM 1562 C CA . ALA A 1 204 ? -2.822 -10.729 18.592 1.00 84.00 204 ALA A CA 1
ATOM 1563 C C . ALA A 1 204 ? -2.595 -11.696 19.765 1.00 84.00 204 ALA A C 1
ATOM 1565 O O . ALA A 1 204 ? -2.641 -12.912 19.589 1.00 84.00 204 ALA A O 1
ATOM 1566 N N . LYS A 1 205 ? -2.509 -11.184 20.998 1.00 87.38 205 LYS A N 1
ATOM 1567 C CA . LYS A 1 205 ? -2.343 -12.021 22.199 1.00 87.38 205 LYS A CA 1
ATOM 1568 C C . LYS A 1 205 ? -3.483 -13.011 22.398 1.00 87.38 205 LYS A C 1
ATOM 1570 O O . LYS A 1 205 ? -3.243 -14.170 22.728 1.00 87.38 205 LYS A O 1
ATOM 1575 N N . ARG A 1 206 ? -4.728 -12.578 22.173 1.00 85.50 206 ARG A N 1
ATOM 1576 C CA . ARG A 1 206 ? -5.911 -13.446 22.287 1.00 85.50 206 ARG A CA 1
ATOM 1577 C C . ARG A 1 206 ? -5.895 -14.594 21.275 1.00 85.50 206 ARG A C 1
ATOM 1579 O O . ARG A 1 206 ? -6.453 -15.651 21.554 1.00 85.50 206 ARG A O 1
ATOM 1586 N N . THR A 1 207 ? -5.270 -14.386 20.121 1.00 85.00 207 THR A N 1
ATOM 1587 C CA . THR A 1 207 ? -5.130 -15.387 19.054 1.00 85.00 207 THR A CA 1
ATOM 1588 C C . THR A 1 207 ? -3.827 -16.189 19.147 1.00 85.00 207 THR A C 1
ATOM 1590 O O . THR A 1 207 ? -3.598 -17.071 18.326 1.00 85.00 207 THR A O 1
ATOM 1593 N N . GLY A 1 208 ? -2.997 -15.942 20.169 1.00 85.88 208 GLY A N 1
ATOM 1594 C CA . GLY A 1 208 ? -1.710 -16.619 20.360 1.00 85.88 208 GLY A CA 1
ATOM 1595 C C . GLY A 1 208 ? -0.576 -16.075 19.483 1.00 85.88 208 GLY A C 1
ATOM 1596 O O . GLY A 1 208 ? 0.454 -16.730 19.352 1.00 85.88 208 GLY A O 1
ATOM 1597 N N . LEU A 1 209 ? -0.756 -14.895 18.887 1.00 86.69 209 LEU A N 1
ATOM 1598 C CA . LEU A 1 209 ? 0.241 -14.184 18.091 1.00 86.69 209 LEU A CA 1
ATOM 1599 C C . LEU A 1 209 ? 0.918 -13.077 18.914 1.00 86.69 209 LEU A C 1
ATOM 1601 O O . LEU A 1 209 ? 0.339 -12.521 19.848 1.00 86.69 209 LEU A O 1
ATOM 1605 N N . CYS A 1 210 ? 2.143 -12.721 18.528 1.00 86.69 210 CYS A N 1
ATOM 1606 C CA . CYS A 1 210 ? 2.906 -11.629 19.130 1.00 86.69 210 CYS A CA 1
ATOM 1607 C C . CYS A 1 210 ? 3.359 -10.648 18.048 1.00 86.69 210 CYS A C 1
ATOM 1609 O O . CYS A 1 210 ? 3.860 -11.064 17.003 1.00 86.69 210 CYS A O 1
ATOM 1611 N N . ILE A 1 211 ? 3.231 -9.348 18.320 1.00 88.56 211 ILE A N 1
ATOM 1612 C CA . ILE A 1 211 ? 3.744 -8.299 17.435 1.00 88.56 211 ILE A CA 1
ATOM 1613 C C . ILE A 1 211 ? 5.268 -8.251 17.564 1.00 88.56 211 ILE A C 1
ATOM 1615 O O . ILE A 1 211 ? 5.812 -8.160 18.665 1.00 88.56 211 ILE A O 1
ATOM 1619 N N . ASN A 1 212 ? 5.969 -8.301 16.433 1.00 89.69 212 ASN A N 1
ATOM 1620 C CA . ASN A 1 212 ? 7.419 -8.165 16.409 1.00 89.69 212 ASN A CA 1
ATOM 1621 C C . ASN A 1 212 ? 7.808 -6.683 16.477 1.00 89.69 212 ASN A C 1
ATOM 1623 O O . ASN A 1 212 ? 7.869 -6.005 15.454 1.00 89.69 212 ASN A O 1
ATOM 1627 N N . THR A 1 213 ? 8.111 -6.190 17.674 1.00 89.94 213 THR A N 1
ATOM 1628 C CA . THR A 1 213 ? 8.468 -4.782 17.917 1.00 89.94 213 THR A CA 1
ATOM 1629 C C . THR A 1 213 ? 9.767 -4.339 17.242 1.00 89.94 213 THR A C 1
ATOM 1631 O O . THR A 1 213 ? 9.948 -3.148 17.031 1.00 89.94 213 THR A O 1
ATOM 1634 N N . VAL A 1 214 ? 10.651 -5.270 16.864 1.00 89.94 214 VAL A N 1
ATOM 1635 C CA . VAL A 1 214 ? 11.895 -4.961 16.133 1.00 89.94 214 VAL A CA 1
ATOM 1636 C C . VAL A 1 214 ? 11.621 -4.707 14.653 1.00 89.94 214 VAL A C 1
ATOM 1638 O O . VAL A 1 214 ? 12.285 -3.880 14.042 1.00 89.94 214 VAL A O 1
ATOM 1641 N N . LYS A 1 215 ? 10.655 -5.426 14.068 1.00 89.06 215 LYS A N 1
ATOM 1642 C CA . LYS A 1 215 ? 10.241 -5.240 12.668 1.00 89.06 215 LYS A CA 1
ATOM 1643 C C . LYS A 1 215 ? 9.151 -4.183 12.492 1.00 89.06 215 LYS A C 1
ATOM 1645 O O . LYS A 1 215 ? 8.904 -3.762 11.370 1.00 89.06 215 LYS A O 1
ATOM 1650 N N . THR A 1 216 ? 8.459 -3.822 13.570 1.00 91.88 216 THR A N 1
ATOM 1651 C CA . THR A 1 216 ? 7.355 -2.863 13.522 1.00 91.88 216 THR A CA 1
ATOM 1652 C C . THR A 1 216 ? 7.912 -1.451 13.619 1.00 91.88 216 THR A C 1
ATOM 1654 O O . THR A 1 216 ? 8.490 -1.067 14.636 1.00 91.88 216 THR A O 1
ATOM 1657 N N . GLU A 1 217 ? 7.701 -0.676 12.566 1.00 93.25 217 GLU A N 1
ATOM 1658 C CA . GLU A 1 217 ? 8.116 0.719 12.462 1.00 93.25 217 GLU A CA 1
ATOM 1659 C C . GLU A 1 217 ? 6.883 1.629 12.414 1.00 93.25 217 GLU A C 1
ATOM 1661 O O . GLU A 1 217 ? 5.770 1.195 12.112 1.00 93.25 217 GLU A O 1
ATOM 1666 N N . THR A 1 218 ? 7.081 2.903 12.730 1.00 93.00 218 THR A N 1
ATOM 1667 C CA . THR A 1 218 ? 6.056 3.950 12.686 1.00 93.00 218 THR A CA 1
ATOM 1668 C C . THR A 1 218 ? 6.551 5.107 11.837 1.00 93.00 218 THR A C 1
ATOM 1670 O O . THR A 1 218 ? 7.743 5.388 11.822 1.00 93.00 218 THR A O 1
ATOM 1673 N N . LEU A 1 219 ? 5.643 5.765 11.123 1.00 91.25 219 LEU A N 1
ATOM 1674 C CA . LEU A 1 219 ? 5.933 6.936 10.299 1.00 91.25 219 LEU A CA 1
ATOM 1675 C C . LEU A 1 219 ? 4.976 8.052 10.707 1.00 91.25 219 LEU A C 1
ATOM 1677 O O . LEU A 1 219 ? 3.758 7.862 10.703 1.00 91.25 219 LEU A O 1
ATOM 1681 N N . CYS A 1 220 ? 5.521 9.222 11.027 1.00 86.19 220 CYS A N 1
ATOM 1682 C CA . CYS A 1 220 ? 4.742 10.434 11.257 1.00 86.19 220 CYS A CA 1
ATOM 1683 C C . CYS A 1 220 ? 4.857 11.366 10.051 1.00 86.19 220 CYS A C 1
ATOM 1685 O O . CYS A 1 220 ? 5.954 11.785 9.691 1.00 86.19 220 CYS A O 1
ATOM 1687 N N . ILE A 1 221 ? 3.721 11.748 9.469 1.00 81.00 221 ILE A N 1
ATOM 1688 C CA . ILE A 1 221 ? 3.662 12.824 8.476 1.00 81.00 221 ILE A CA 1
ATOM 1689 C C . ILE A 1 221 ? 3.364 14.122 9.233 1.00 81.00 221 ILE A C 1
ATOM 1691 O O . ILE A 1 221 ? 2.264 14.312 9.752 1.00 81.00 221 ILE A O 1
ATOM 1695 N N . GLY A 1 222 ? 4.355 15.011 9.329 1.00 81.88 222 GLY A N 1
ATOM 1696 C CA . GLY A 1 222 ? 4.254 16.263 10.082 1.00 81.88 222 GLY A CA 1
ATOM 1697 C C . GLY A 1 222 ? 4.796 16.149 11.508 1.00 81.88 222 GLY A C 1
ATOM 1698 O O . GLY A 1 222 ? 5.995 15.962 11.700 1.00 81.88 222 GLY A O 1
ATOM 1699 N N . ASN A 1 223 ? 3.937 16.327 12.516 1.00 81.31 223 ASN A N 1
ATOM 1700 C CA . ASN A 1 223 ? 4.382 16.339 13.911 1.00 81.31 223 ASN A CA 1
ATOM 1701 C C . ASN A 1 223 ? 4.813 14.941 14.363 1.00 81.31 223 ASN A C 1
ATOM 1703 O O . ASN A 1 223 ? 4.074 13.968 14.210 1.00 81.31 223 ASN A O 1
ATOM 1707 N N . THR A 1 224 ? 5.994 14.860 14.969 1.00 86.69 224 THR A N 1
ATOM 1708 C CA . THR A 1 224 ? 6.518 13.613 15.516 1.00 86.69 224 THR A CA 1
ATOM 1709 C C . THR A 1 224 ? 5.787 13.233 16.800 1.00 86.69 224 THR A C 1
ATOM 1711 O O . THR A 1 224 ? 5.511 14.068 17.663 1.00 86.69 224 THR A O 1
ATOM 1714 N N . ALA A 1 225 ? 5.480 11.946 16.923 1.00 89.62 225 ALA A N 1
ATOM 1715 C CA . ALA A 1 225 ? 4.895 11.341 18.108 1.00 89.62 225 ALA A CA 1
ATOM 1716 C C . ALA A 1 225 ? 5.622 10.032 18.437 1.00 89.62 225 ALA A C 1
ATOM 1718 O O . ALA A 1 225 ? 6.324 9.456 17.600 1.00 89.62 225 ALA A O 1
ATOM 1719 N N . GLU A 1 226 ? 5.472 9.580 19.679 1.00 93.19 226 GLU A N 1
ATOM 1720 C CA . GLU A 1 226 ? 6.041 8.321 20.149 1.00 93.19 226 GLU A CA 1
ATOM 1721 C C . GLU A 1 226 ? 4.938 7.284 20.332 1.00 93.19 226 GLU A C 1
ATOM 1723 O O . GLU A 1 226 ? 3.874 7.589 20.871 1.00 93.19 226 GLU A O 1
ATOM 1728 N N . PHE A 1 227 ? 5.219 6.052 19.913 1.00 93.19 227 PHE A N 1
ATOM 1729 C CA . PHE A 1 227 ? 4.266 4.950 19.963 1.00 93.19 227 PHE A CA 1
ATOM 1730 C C . PHE A 1 227 ? 4.855 3.750 20.690 1.00 93.19 227 PHE A C 1
ATOM 1732 O O . PHE A 1 227 ? 6.050 3.456 20.583 1.00 93.19 227 PHE A O 1
ATOM 1739 N N . PHE A 1 228 ? 3.996 3.039 21.413 1.00 92.75 228 PHE A N 1
ATOM 1740 C CA . PHE A 1 228 ? 4.379 1.926 22.267 1.00 92.75 228 PHE A CA 1
ATOM 1741 C C . PHE A 1 228 ? 3.504 0.703 22.002 1.00 92.75 228 PHE A C 1
ATOM 1743 O O . PHE A 1 228 ? 2.280 0.795 21.915 1.00 92.75 228 PHE A O 1
ATOM 1750 N N . VAL A 1 229 ? 4.130 -0.468 21.953 1.00 92.38 229 VAL A N 1
ATOM 1751 C CA . VAL A 1 229 ? 3.451 -1.767 21.953 1.00 92.38 229 VAL A CA 1
ATOM 1752 C C . VAL A 1 229 ? 3.970 -2.546 23.149 1.00 92.38 229 VAL A C 1
ATOM 1754 O O . VAL A 1 229 ? 5.170 -2.771 23.277 1.00 92.38 229 VAL A O 1
ATOM 1757 N N . ASP A 1 230 ? 3.071 -2.917 24.061 1.00 87.75 230 ASP A N 1
ATOM 1758 C CA . ASP A 1 230 ? 3.407 -3.661 25.282 1.00 87.75 230 ASP A CA 1
ATOM 1759 C C . ASP A 1 230 ? 4.509 -3.004 26.134 1.00 87.75 230 ASP A C 1
ATOM 1761 O O . ASP A 1 230 ? 5.365 -3.675 26.705 1.00 87.75 230 ASP A O 1
ATOM 1765 N N . GLY A 1 231 ? 4.512 -1.668 26.190 1.00 87.12 231 GLY A N 1
ATOM 1766 C CA . GLY A 1 231 ? 5.529 -0.880 26.896 1.00 87.12 231 GLY A CA 1
ATOM 1767 C C . GLY A 1 231 ? 6.867 -0.757 26.158 1.00 87.12 231 GLY A C 1
ATOM 1768 O O . GLY A 1 231 ? 7.749 -0.040 26.622 1.00 87.12 231 GLY A O 1
ATOM 1769 N N . THR A 1 232 ? 7.021 -1.396 24.996 1.00 92.69 232 THR A N 1
ATOM 1770 C CA . THR A 1 232 ? 8.198 -1.246 24.133 1.00 92.69 232 THR A CA 1
ATOM 1771 C C . THR A 1 232 ? 7.968 -0.108 23.146 1.00 92.69 232 THR A C 1
ATOM 1773 O O . THR A 1 232 ? 6.967 -0.107 22.430 1.00 92.69 232 THR A O 1
ATOM 1776 N N . LYS A 1 233 ? 8.891 0.856 23.097 1.00 94.19 233 LYS A N 1
ATOM 1777 C CA . LYS A 1 233 ? 8.861 1.961 22.130 1.00 94.19 233 LYS A CA 1
ATOM 1778 C C . LYS A 1 233 ? 9.141 1.440 20.717 1.00 94.19 233 LYS A C 1
ATOM 1780 O O . LYS A 1 233 ? 10.119 0.720 20.522 1.00 94.19 233 LYS A O 1
ATOM 1785 N N . LEU A 1 234 ? 8.308 1.823 19.752 1.00 94.50 234 LEU A N 1
ATOM 1786 C CA . LEU A 1 234 ? 8.515 1.519 18.335 1.00 94.50 234 LEU A CA 1
ATOM 1787 C C . LEU A 1 234 ? 9.490 2.513 17.692 1.00 94.50 234 LEU A C 1
ATOM 1789 O O . LEU A 1 234 ? 9.596 3.667 18.118 1.00 94.50 234 LEU A O 1
ATOM 1793 N N . ALA A 1 235 ? 10.199 2.069 16.654 1.00 93.56 235 ALA A N 1
ATOM 1794 C CA . ALA A 1 235 ? 11.053 2.949 15.866 1.00 93.56 235 ALA A CA 1
ATOM 1795 C C . ALA A 1 235 ? 10.187 3.912 15.040 1.00 93.56 235 ALA A C 1
ATOM 1797 O O . ALA A 1 235 ? 9.235 3.479 14.390 1.00 93.56 235 ALA A O 1
ATOM 1798 N N . ASN A 1 236 ? 10.509 5.207 15.070 1.00 93.06 236 ASN A N 1
ATOM 1799 C CA . ASN A 1 236 ? 9.916 6.200 14.174 1.00 93.06 236 ASN A CA 1
ATOM 1800 C C . ASN A 1 236 ? 10.893 6.429 13.015 1.00 93.06 236 ASN A C 1
ATOM 1802 O O . ASN A 1 236 ? 12.060 6.746 13.259 1.00 93.06 236 ASN A O 1
ATOM 1806 N N . VAL A 1 237 ? 10.442 6.189 11.789 1.00 92.44 237 VAL A N 1
ATOM 1807 C CA . VAL A 1 237 ? 11.246 6.255 10.568 1.00 92.44 237 VAL A CA 1
ATOM 1808 C C . VAL A 1 237 ? 10.734 7.375 9.677 1.00 92.44 237 VAL A C 1
ATOM 1810 O O . VAL A 1 237 ? 9.536 7.612 9.619 1.00 92.44 237 VAL A O 1
ATOM 1813 N N . ASP A 1 238 ? 11.633 8.029 8.944 1.00 89.31 238 ASP A N 1
ATOM 1814 C CA . ASP A 1 238 ? 11.264 9.030 7.929 1.00 89.31 238 ASP A CA 1
ATOM 1815 C C . ASP A 1 238 ? 10.940 8.405 6.567 1.00 89.31 238 ASP A C 1
ATOM 1817 O O . ASP A 1 238 ? 10.351 9.047 5.698 1.00 89.31 238 ASP A O 1
ATOM 1821 N N . LEU A 1 239 ? 11.337 7.146 6.376 1.00 88.56 239 LEU A N 1
ATOM 1822 C CA . LEU A 1 239 ? 11.150 6.383 5.153 1.00 88.56 239 LEU A CA 1
ATOM 1823 C C . LEU A 1 239 ? 10.625 4.996 5.515 1.00 88.56 239 LEU A C 1
ATOM 1825 O O . LEU A 1 239 ? 11.366 4.144 6.000 1.00 88.56 239 LEU A O 1
ATOM 1829 N N . PHE A 1 240 ? 9.342 4.777 5.266 1.00 88.38 240 PHE A N 1
ATOM 1830 C CA . PHE A 1 240 ? 8.639 3.541 5.571 1.00 88.38 240 PHE A CA 1
ATOM 1831 C C . PHE A 1 240 ? 8.507 2.676 4.322 1.00 88.38 240 PHE A C 1
ATOM 1833 O O . PHE A 1 240 ? 8.165 3.175 3.250 1.00 88.38 240 PHE A O 1
ATOM 1840 N N . LYS A 1 241 ? 8.751 1.368 4.444 1.00 85.94 241 LYS A N 1
ATOM 1841 C CA . LYS A 1 241 ? 8.627 0.422 3.330 1.00 85.94 241 LYS A CA 1
ATOM 1842 C C . LYS A 1 241 ? 7.457 -0.528 3.551 1.00 85.94 241 LYS A C 1
ATOM 1844 O O . LYS A 1 241 ? 7.460 -1.296 4.504 1.00 85.94 241 LYS A O 1
ATOM 1849 N N . TYR A 1 242 ? 6.527 -0.566 2.603 1.00 83.88 242 TYR A N 1
ATOM 1850 C CA . TYR A 1 242 ? 5.393 -1.486 2.606 1.00 83.88 242 TYR A CA 1
ATOM 1851 C C . TYR A 1 242 ? 5.290 -2.231 1.276 1.00 83.88 242 TYR A C 1
ATOM 1853 O O . TYR A 1 242 ? 5.218 -1.616 0.212 1.00 83.88 242 TYR A O 1
ATOM 1861 N N . LEU A 1 243 ? 5.332 -3.568 1.322 1.00 80.38 243 LEU A N 1
ATOM 1862 C CA . LEU A 1 243 ? 5.248 -4.451 0.145 1.00 80.38 243 LEU A CA 1
ATOM 1863 C C . LEU A 1 243 ? 6.191 -4.063 -1.010 1.00 80.38 243 LEU A C 1
ATOM 1865 O O . LEU A 1 243 ? 5.884 -4.235 -2.188 1.00 80.38 243 LEU A O 1
ATOM 1869 N N . GLY A 1 244 ? 7.366 -3.526 -0.671 1.00 77.62 244 GLY A N 1
ATOM 1870 C CA . GLY A 1 244 ? 8.364 -3.099 -1.652 1.00 77.62 244 GLY A CA 1
ATOM 1871 C C . GLY A 1 244 ? 8.250 -1.649 -2.122 1.00 77.62 244 GLY A C 1
ATOM 1872 O O . GLY A 1 244 ? 9.185 -1.198 -2.778 1.00 77.62 244 GLY A O 1
ATOM 1873 N N . SER A 1 245 ? 7.184 -0.936 -1.757 1.00 81.12 245 SER A N 1
ATOM 1874 C CA . SER A 1 245 ? 6.998 0.490 -2.051 1.00 81.12 245 SER A CA 1
ATOM 1875 C C . SER A 1 245 ? 7.372 1.341 -0.839 1.00 81.12 245 SER A C 1
ATOM 1877 O O . SER A 1 245 ? 7.232 0.900 0.303 1.00 81.12 245 SER A O 1
ATOM 1879 N N . TYR A 1 246 ? 7.859 2.546 -1.089 1.00 83.62 246 TYR A N 1
ATOM 1880 C CA . TYR A 1 246 ? 8.338 3.478 -0.083 1.00 83.62 246 TYR A CA 1
ATOM 1881 C C . TYR A 1 246 ? 7.362 4.638 0.118 1.00 83.62 246 TYR A C 1
ATOM 1883 O O . TYR A 1 246 ? 6.813 5.181 -0.838 1.00 83.62 246 TYR A O 1
ATOM 1891 N N . VAL A 1 247 ? 7.181 5.028 1.377 1.00 84.12 247 VAL A N 1
ATOM 1892 C CA . VAL A 1 247 ? 6.410 6.196 1.805 1.00 84.12 247 VAL A CA 1
ATOM 1893 C C . VAL A 1 247 ? 7.311 7.042 2.691 1.00 84.12 247 VAL A C 1
ATOM 1895 O O . VAL A 1 247 ? 7.849 6.540 3.677 1.00 84.12 247 VAL A O 1
ATOM 1898 N N . SER A 1 248 ? 7.498 8.309 2.341 1.00 84.31 248 SER A N 1
ATOM 1899 C CA . SER A 1 248 ? 8.319 9.238 3.114 1.00 84.31 248 SER A CA 1
ATOM 1900 C C . SER A 1 248 ? 7.475 10.179 3.977 1.00 84.31 248 SER A C 1
ATOM 1902 O O . SER A 1 248 ? 6.309 10.448 3.679 1.00 84.31 248 SER A O 1
ATOM 1904 N N . SER A 1 249 ? 8.073 10.707 5.046 1.00 81.94 249 SER A N 1
ATOM 1905 C CA . SER A 1 249 ? 7.417 11.634 5.982 1.00 81.94 249 SER A CA 1
ATOM 1906 C C . SER A 1 249 ? 7.071 12.990 5.356 1.00 81.94 249 SER A C 1
ATOM 1908 O O . SER A 1 249 ? 6.146 13.664 5.809 1.00 81.94 249 SER A O 1
ATOM 1910 N N . ASP A 1 250 ? 7.768 13.375 4.285 1.00 79.88 250 ASP A N 1
ATOM 1911 C CA . ASP A 1 250 ? 7.520 14.584 3.494 1.00 79.88 250 ASP A CA 1
ATOM 1912 C C . ASP A 1 250 ? 6.530 14.368 2.332 1.00 79.88 250 ASP A C 1
ATOM 1914 O O . ASP A 1 250 ? 6.294 15.287 1.545 1.00 79.88 250 ASP A O 1
ATOM 1918 N N . CYS A 1 251 ? 5.948 13.165 2.218 1.00 74.06 251 CYS A N 1
ATOM 1919 C CA . CYS A 1 251 ? 5.070 12.749 1.119 1.00 74.06 251 CYS A CA 1
ATOM 1920 C C . CYS A 1 251 ? 5.708 12.894 -0.278 1.00 74.06 251 CYS A C 1
ATOM 1922 O O . CYS A 1 251 ? 5.003 13.045 -1.279 1.00 74.06 251 CYS A O 1
ATOM 1924 N N . SER A 1 252 ? 7.039 12.877 -0.354 1.00 79.00 252 SER A N 1
ATOM 1925 C CA . SER A 1 252 ? 7.789 12.942 -1.601 1.00 79.00 252 SER A CA 1
ATOM 1926 C C . SER A 1 252 ? 7.845 11.592 -2.311 1.00 79.00 252 SER A C 1
ATOM 1928 O O . SER A 1 252 ? 8.042 10.540 -1.708 1.00 79.00 252 SER A O 1
ATOM 1930 N N . MET A 1 253 ? 7.748 11.627 -3.639 1.00 80.88 253 MET A N 1
ATOM 1931 C CA . MET A 1 253 ? 7.885 10.439 -4.484 1.00 80.88 253 MET A CA 1
ATOM 1932 C C . MET A 1 253 ? 9.344 10.099 -4.813 1.00 80.88 253 MET A C 1
ATOM 1934 O O . MET A 1 253 ? 9.610 9.063 -5.421 1.00 80.88 253 MET A O 1
ATOM 1938 N N . ASN A 1 254 ? 10.303 10.939 -4.413 1.00 84.56 254 ASN A N 1
ATOM 1939 C CA . ASN A 1 254 ? 11.700 10.815 -4.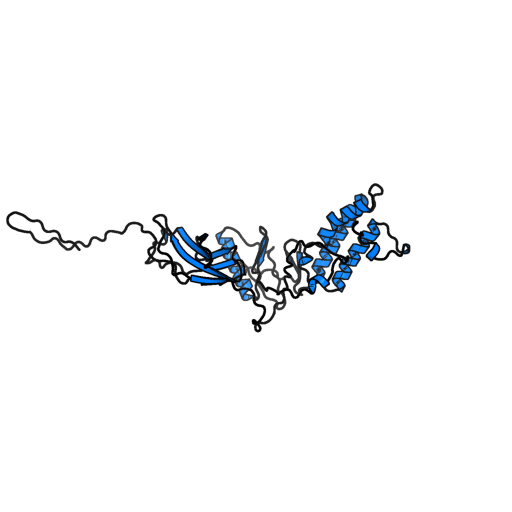828 1.00 84.56 254 ASN A CA 1
ATOM 1940 C C . ASN A 1 254 ? 12.313 9.446 -4.499 1.00 84.56 254 ASN A C 1
ATOM 1942 O O . ASN A 1 254 ? 12.871 8.807 -5.389 1.00 84.56 254 ASN A O 1
ATOM 1946 N N . GLU A 1 255 ? 12.200 8.976 -3.255 1.00 85.56 255 GLU A N 1
ATOM 1947 C CA . GLU A 1 255 ? 12.824 7.710 -2.834 1.00 85.56 255 GLU A CA 1
ATOM 1948 C C . GLU A 1 255 ? 12.207 6.493 -3.537 1.00 85.56 255 GLU A C 1
ATOM 1950 O O . GLU A 1 255 ? 12.917 5.592 -3.991 1.00 85.56 255 GLU A O 1
ATOM 1955 N N . GLU A 1 256 ? 10.887 6.503 -3.725 1.00 85.00 256 GLU A N 1
ATOM 1956 C CA . GLU A 1 256 ? 10.167 5.467 -4.467 1.00 85.00 256 GLU A CA 1
ATOM 1957 C C . GLU A 1 256 ? 10.619 5.413 -5.937 1.00 85.00 256 GLU A C 1
ATOM 1959 O O . GLU A 1 256 ? 10.926 4.343 -6.476 1.00 85.00 256 GLU A O 1
ATOM 1964 N N . LEU A 1 257 ? 10.740 6.576 -6.586 1.00 87.62 257 LEU A N 1
ATOM 1965 C CA . LEU A 1 257 ? 11.213 6.677 -7.967 1.00 87.62 257 LEU A CA 1
ATOM 1966 C C . LEU A 1 257 ? 12.671 6.237 -8.106 1.00 87.62 257 LEU A C 1
ATOM 1968 O O . LEU A 1 257 ? 13.001 5.473 -9.018 1.00 87.62 257 LEU A O 1
ATOM 1972 N N . VAL A 1 258 ? 13.547 6.683 -7.203 1.00 89.12 258 VAL A N 1
ATOM 1973 C CA . VAL A 1 258 ? 14.969 6.314 -7.193 1.00 89.12 258 VAL A CA 1
ATOM 1974 C C . VAL A 1 258 ? 15.122 4.804 -7.034 1.00 89.12 258 VAL A C 1
ATOM 1976 O O . VAL A 1 258 ? 15.829 4.178 -7.829 1.00 89.12 258 VAL A O 1
ATOM 1979 N N . SER A 1 259 ? 14.416 4.201 -6.076 1.00 88.38 259 SER A N 1
ATOM 1980 C CA . SER A 1 259 ? 14.428 2.757 -5.833 1.00 88.38 259 SER A CA 1
ATOM 1981 C C . SER A 1 259 ? 14.014 1.958 -7.078 1.00 88.38 259 SER A C 1
ATOM 1983 O O . SER A 1 259 ? 14.704 1.020 -7.496 1.00 88.38 259 SER A O 1
ATOM 1985 N N . ARG A 1 260 ? 12.947 2.382 -7.769 1.00 88.56 260 ARG A N 1
ATOM 1986 C CA . ARG A 1 260 ? 12.467 1.730 -9.003 1.00 88.56 260 ARG A CA 1
ATOM 1987 C C . ARG A 1 260 ? 13.410 1.898 -10.181 1.00 88.56 260 ARG A C 1
ATOM 1989 O O . ARG A 1 260 ? 13.650 0.941 -10.926 1.00 88.56 260 ARG A O 1
ATOM 1996 N N . ILE A 1 261 ? 13.980 3.089 -10.348 1.00 90.25 261 ILE A N 1
ATOM 1997 C CA . ILE A 1 261 ? 14.991 3.360 -11.375 1.00 90.25 261 ILE A CA 1
ATOM 1998 C C . ILE A 1 261 ? 16.215 2.469 -11.151 1.00 90.25 261 ILE A C 1
ATOM 2000 O O . ILE A 1 261 ? 16.721 1.873 -12.108 1.00 90.25 261 ILE A O 1
ATOM 2004 N N . GLN A 1 262 ? 16.671 2.333 -9.904 1.00 90.94 262 GLN A N 1
ATOM 2005 C CA . GLN A 1 262 ? 17.791 1.464 -9.550 1.00 90.94 262 GLN A CA 1
ATOM 2006 C C . GLN A 1 262 ? 17.469 -0.004 -9.841 1.00 90.94 262 GLN A C 1
ATOM 2008 O O . GLN A 1 262 ? 18.226 -0.656 -10.562 1.00 90.94 262 GLN A O 1
ATOM 2013 N N . ALA A 1 263 ? 16.323 -0.512 -9.378 1.00 89.38 263 ALA A N 1
ATOM 2014 C CA . ALA A 1 263 ? 15.897 -1.889 -9.626 1.00 89.38 263 ALA A CA 1
ATOM 2015 C C . ALA A 1 263 ? 15.811 -2.204 -11.131 1.00 89.38 263 ALA A C 1
ATOM 2017 O O . ALA A 1 263 ? 16.345 -3.218 -11.594 1.00 89.38 263 ALA A O 1
ATOM 2018 N N . THR A 1 264 ? 15.218 -1.294 -11.908 1.00 89.62 264 THR A N 1
ATOM 2019 C CA . THR A 1 264 ? 15.105 -1.402 -13.371 1.00 89.62 264 THR A CA 1
ATOM 2020 C C . THR A 1 264 ? 16.472 -1.391 -14.045 1.00 89.62 264 THR A C 1
ATOM 2022 O O . THR A 1 264 ? 16.745 -2.230 -14.905 1.00 89.62 264 THR A O 1
ATOM 2025 N N . SER A 1 265 ? 17.367 -0.494 -13.632 1.00 92.19 265 SER A N 1
ATOM 2026 C CA . SER A 1 265 ? 18.724 -0.396 -14.182 1.00 92.19 265 SER A CA 1
ATOM 2027 C C . SER A 1 265 ? 19.563 -1.638 -13.854 1.00 92.19 265 SER A C 1
ATOM 2029 O O . SER A 1 265 ? 20.287 -2.152 -14.710 1.00 92.19 265 SER A O 1
ATOM 2031 N N . CYS A 1 266 ? 19.430 -2.186 -12.644 1.00 93.06 266 CYS A N 1
ATOM 2032 C CA . CYS A 1 266 ? 20.068 -3.444 -12.260 1.00 93.06 266 CYS A CA 1
ATOM 2033 C C . CYS A 1 266 ? 19.537 -4.626 -13.085 1.00 93.06 266 CYS A C 1
ATOM 2035 O O . CYS A 1 266 ? 20.327 -5.444 -13.564 1.00 93.06 266 CYS A O 1
ATOM 2037 N N . ALA A 1 267 ? 18.218 -4.717 -13.288 1.00 92.12 267 ALA A N 1
ATOM 2038 C CA . ALA A 1 267 ? 17.608 -5.739 -14.138 1.00 92.12 267 ALA A CA 1
ATOM 2039 C C . ALA A 1 267 ? 18.081 -5.620 -15.597 1.00 92.12 267 ALA A C 1
ATOM 2041 O O . ALA A 1 267 ? 18.454 -6.625 -16.209 1.00 92.12 267 ALA A O 1
ATOM 2042 N N . PHE A 1 268 ? 18.171 -4.391 -16.118 1.00 94.00 268 PHE A N 1
ATOM 2043 C CA . PHE A 1 268 ? 18.743 -4.112 -17.433 1.00 94.00 268 PHE A CA 1
ATOM 2044 C C . PHE A 1 268 ? 20.178 -4.631 -17.542 1.00 94.00 268 PHE A C 1
ATOM 2046 O O . PHE A 1 268 ? 20.491 -5.396 -18.455 1.00 94.00 268 PHE A O 1
ATOM 2053 N N . GLY A 1 269 ? 21.033 -4.302 -16.569 1.00 94.12 269 GLY A N 1
ATOM 2054 C CA . GLY A 1 269 ? 22.419 -4.772 -16.518 1.00 94.12 269 GLY A CA 1
ATOM 2055 C C . GLY A 1 269 ? 22.547 -6.301 -16.517 1.00 94.12 269 GLY A C 1
ATOM 2056 O O . GLY A 1 269 ? 23.376 -6.850 -17.241 1.00 94.12 269 GLY A O 1
ATOM 2057 N N . ARG A 1 270 ? 21.683 -7.011 -15.776 1.00 95.31 270 ARG A N 1
ATOM 2058 C CA . ARG A 1 270 ? 21.669 -8.489 -15.713 1.00 95.31 270 ARG A CA 1
ATOM 2059 C C . ARG A 1 270 ? 21.277 -9.154 -17.035 1.00 95.31 270 ARG A C 1
ATOM 2061 O O . ARG A 1 270 ? 21.737 -10.264 -17.325 1.00 95.31 270 ARG A O 1
ATOM 2068 N N . LEU A 1 271 ? 20.419 -8.504 -17.821 1.00 94.12 271 LEU A N 1
ATOM 2069 C CA . LEU A 1 271 ? 19.980 -8.993 -19.131 1.00 94.12 271 LEU A CA 1
ATOM 2070 C C . LEU A 1 271 ? 20.862 -8.503 -20.279 1.00 94.12 271 LEU A C 1
ATOM 2072 O O . LEU A 1 271 ? 20.812 -9.079 -21.364 1.00 94.12 271 LEU A O 1
ATOM 2076 N N . ARG A 1 272 ? 21.713 -7.503 -20.041 1.00 93.44 272 ARG A N 1
ATOM 2077 C CA . ARG A 1 272 ? 22.493 -6.826 -21.074 1.00 93.44 272 ARG A CA 1
ATOM 2078 C C . ARG A 1 272 ? 23.284 -7.779 -21.968 1.00 93.44 272 ARG A C 1
ATOM 2080 O O . ARG A 1 272 ? 22.990 -7.870 -23.153 1.00 93.44 272 ARG A O 1
ATOM 2087 N N . LYS A 1 273 ? 24.196 -8.575 -21.401 1.00 92.44 273 LYS A N 1
ATOM 2088 C CA . LYS A 1 273 ? 25.039 -9.504 -22.180 1.00 92.44 273 LYS A CA 1
ATOM 2089 C C . LYS A 1 273 ? 24.236 -10.583 -22.924 1.00 92.44 273 LYS A C 1
ATOM 2091 O O . LYS A 1 273 ? 24.637 -11.015 -23.997 1.00 92.44 273 LYS A O 1
ATOM 2096 N N . ARG A 1 274 ? 23.135 -11.064 -22.334 1.00 93.00 274 ARG A N 1
ATOM 2097 C CA . ARG A 1 274 ? 22.364 -12.208 -22.859 1.00 93.00 274 ARG A CA 1
ATOM 2098 C C . ARG A 1 274 ? 21.298 -11.804 -23.873 1.00 93.00 274 ARG A C 1
ATOM 2100 O O . ARG A 1 274 ? 20.995 -12.587 -24.766 1.00 93.00 274 ARG A O 1
ATOM 2107 N N . VAL A 1 275 ? 20.731 -10.610 -23.723 1.00 93.69 275 VAL A N 1
ATOM 2108 C CA . VAL A 1 275 ? 19.576 -10.148 -24.497 1.00 93.69 275 VAL A CA 1
ATOM 2109 C C . VAL A 1 275 ? 19.917 -8.886 -25.279 1.00 93.69 275 VAL A C 1
ATOM 2111 O O . VAL A 1 275 ? 19.911 -8.909 -26.506 1.00 93.69 275 VAL A O 1
ATOM 2114 N N . PHE A 1 276 ? 20.229 -7.786 -24.591 1.00 93.38 276 PHE A N 1
ATOM 2115 C CA . PHE A 1 276 ? 20.286 -6.466 -25.227 1.00 93.38 276 PHE A CA 1
ATOM 2116 C C . PHE A 1 276 ? 21.512 -6.281 -26.134 1.00 93.38 276 PHE A C 1
ATOM 2118 O O . PHE A 1 276 ? 21.370 -5.774 -27.245 1.00 93.38 276 PHE A O 1
ATOM 2125 N N . ASP A 1 277 ? 22.669 -6.816 -25.746 1.00 92.50 277 ASP A N 1
ATOM 2126 C CA . ASP A 1 277 ? 23.908 -6.777 -26.535 1.00 92.50 277 ASP A CA 1
ATOM 2127 C C . ASP A 1 277 ? 24.038 -7.994 -27.482 1.00 92.50 277 ASP A C 1
ATOM 2129 O O . ASP A 1 277 ? 24.980 -8.087 -28.263 1.00 92.50 277 ASP A O 1
ATOM 2133 N N . SER A 1 278 ? 23.101 -8.950 -27.436 1.00 91.38 278 SER A N 1
ATOM 2134 C CA . SER A 1 278 ? 23.172 -10.169 -28.252 1.00 91.38 278 SER A CA 1
ATOM 2135 C C . SER A 1 278 ? 22.909 -9.877 -29.730 1.00 91.38 278 SER A C 1
ATOM 2137 O O . SER A 1 278 ? 21.892 -9.273 -30.076 1.00 91.38 278 SER A O 1
ATOM 2139 N N . HIS A 1 279 ? 23.784 -10.353 -30.617 1.00 89.62 279 HIS A N 1
ATOM 2140 C CA . HIS A 1 279 ? 23.577 -10.285 -32.069 1.00 89.62 279 HIS A CA 1
ATOM 2141 C C . HIS A 1 279 ? 22.569 -11.324 -32.583 1.00 89.62 279 HIS A C 1
ATOM 2143 O O . HIS A 1 279 ? 22.042 -11.172 -33.679 1.00 89.62 279 HIS A O 1
ATOM 2149 N N . ASN A 1 280 ? 22.256 -12.346 -31.780 1.00 92.00 280 ASN A N 1
ATOM 2150 C CA . ASN A 1 280 ? 21.334 -13.422 -32.161 1.00 92.00 280 ASN A CA 1
ATOM 2151 C C . ASN A 1 280 ? 19.855 -13.026 -32.023 1.00 92.00 280 ASN A C 1
ATOM 2153 O O . ASN A 1 280 ? 18.976 -13.812 -32.366 1.00 92.00 280 ASN A O 1
ATOM 2157 N N . LEU A 1 281 ? 19.565 -11.844 -31.472 1.00 91.19 281 LEU A N 1
ATOM 2158 C CA . LEU A 1 281 ? 18.206 -11.363 -31.236 1.00 91.19 281 LEU A CA 1
ATOM 2159 C C . LEU A 1 281 ? 17.927 -10.113 -32.061 1.00 91.19 281 LEU A C 1
ATOM 2161 O O . LEU A 1 281 ? 18.740 -9.190 -32.118 1.00 91.19 281 LEU A O 1
ATOM 2165 N N . THR A 1 282 ? 16.733 -10.061 -32.647 1.00 92.19 282 THR A N 1
ATOM 2166 C CA . THR A 1 282 ? 16.277 -8.896 -33.410 1.00 92.19 282 THR A CA 1
ATOM 2167 C C . THR A 1 282 ? 15.929 -7.728 -32.482 1.00 92.19 282 THR A C 1
ATOM 2169 O O . THR A 1 282 ? 15.530 -7.932 -31.330 1.00 92.19 282 THR A O 1
ATOM 2172 N N . ALA A 1 283 ? 16.049 -6.493 -32.978 1.00 88.62 283 ALA A N 1
ATOM 2173 C CA . ALA A 1 283 ? 15.680 -5.297 -32.218 1.00 88.62 283 ALA A CA 1
ATOM 2174 C C . ALA A 1 283 ? 14.222 -5.332 -31.695 1.00 88.62 283 ALA A C 1
ATOM 2176 O O . ALA A 1 283 ? 14.035 -5.078 -30.503 1.00 88.62 283 ALA A O 1
ATOM 2177 N N . PRO A 1 284 ? 13.205 -5.749 -32.482 1.00 89.62 284 PRO A N 1
ATOM 2178 C CA . PRO A 1 284 ? 11.840 -5.920 -31.976 1.00 89.62 284 PRO A CA 1
ATOM 2179 C C . PRO A 1 284 ? 11.737 -6.903 -30.805 1.00 89.62 284 PRO A C 1
ATOM 2181 O O . PRO A 1 284 ? 11.060 -6.614 -29.821 1.00 89.62 284 PRO A O 1
ATOM 2184 N N . THR A 1 285 ? 12.446 -8.038 -30.858 1.00 90.19 285 THR A N 1
ATOM 2185 C CA . THR A 1 285 ? 12.467 -9.013 -29.754 1.00 90.19 285 THR A CA 1
ATOM 2186 C C . THR A 1 285 ? 13.092 -8.414 -28.495 1.00 90.19 285 THR A C 1
ATOM 2188 O O . THR A 1 285 ? 12.567 -8.595 -27.399 1.00 90.19 285 THR A O 1
ATOM 2191 N N . LYS A 1 286 ? 14.185 -7.653 -28.630 1.00 91.88 286 LYS A N 1
ATOM 2192 C CA . LYS A 1 286 ? 14.825 -6.972 -27.493 1.00 91.88 286 LYS A CA 1
ATOM 2193 C C . LYS A 1 286 ? 13.900 -5.928 -26.862 1.00 91.88 286 LYS A C 1
ATOM 2195 O O . LYS A 1 286 ? 13.798 -5.870 -25.637 1.00 91.88 286 LYS A O 1
ATOM 2200 N N . VAL A 1 287 ? 13.198 -5.144 -27.683 1.00 88.62 287 VAL A N 1
ATOM 2201 C CA . VAL A 1 287 ? 12.200 -4.162 -27.225 1.00 88.62 287 VAL A CA 1
ATOM 2202 C C . VAL A 1 287 ? 11.008 -4.856 -26.558 1.00 88.62 287 VAL A C 1
ATOM 2204 O O . VAL A 1 287 ? 10.521 -4.378 -25.536 1.00 88.62 287 VAL A O 1
ATOM 2207 N N . ALA A 1 288 ? 10.568 -6.011 -27.067 1.00 88.06 288 ALA A N 1
ATOM 2208 C CA . ALA A 1 288 ? 9.521 -6.807 -26.430 1.00 88.06 288 ALA A CA 1
ATOM 2209 C C . ALA A 1 288 ? 9.943 -7.284 -25.030 1.00 88.06 288 ALA A C 1
ATOM 2211 O O . ALA A 1 288 ? 9.197 -7.076 -24.075 1.00 88.06 288 ALA A O 1
ATOM 2212 N N . VAL A 1 289 ? 11.161 -7.822 -24.876 1.00 90.25 289 VAL A N 1
ATOM 2213 C CA . VAL A 1 289 ? 11.701 -8.222 -23.561 1.00 90.25 289 VAL A CA 1
ATOM 2214 C C . VAL A 1 289 ? 11.808 -7.023 -22.616 1.00 90.25 289 VAL A C 1
ATOM 2216 O O . VAL A 1 289 ? 11.440 -7.121 -21.448 1.00 90.25 289 VAL A O 1
ATOM 2219 N N . TYR A 1 290 ? 12.258 -5.867 -23.109 1.00 89.06 290 TYR A N 1
ATOM 2220 C CA . TYR A 1 290 ? 12.293 -4.632 -22.323 1.00 89.06 290 TYR A CA 1
ATOM 2221 C C . TYR A 1 290 ? 10.897 -4.238 -21.811 1.00 89.06 290 TYR A C 1
ATOM 2223 O O . TYR A 1 290 ? 10.704 -4.027 -20.613 1.00 89.06 290 TYR A O 1
ATOM 2231 N N . ASN A 1 291 ? 9.904 -4.199 -22.701 1.00 86.06 291 ASN A N 1
ATOM 2232 C CA . ASN A 1 291 ? 8.534 -3.826 -22.353 1.00 86.06 291 ASN A CA 1
ATOM 2233 C C . ASN A 1 291 ? 7.841 -4.843 -21.437 1.00 86.06 291 ASN A C 1
ATOM 2235 O O . ASN A 1 291 ? 6.994 -4.453 -20.644 1.00 86.06 291 ASN A O 1
ATOM 2239 N N . GLN A 1 292 ? 8.181 -6.128 -21.529 1.00 85.75 292 GLN A N 1
ATOM 2240 C CA . GLN A 1 292 ? 7.560 -7.175 -20.714 1.00 85.75 292 GLN A CA 1
ATOM 2241 C C . GLN A 1 292 ? 8.230 -7.358 -19.350 1.00 85.75 292 GLN A C 1
ATOM 2243 O O . GLN A 1 292 ? 7.554 -7.709 -18.391 1.00 85.75 292 GLN A O 1
ATOM 2248 N N . CYS A 1 293 ? 9.540 -7.126 -19.239 1.00 87.94 293 CYS A N 1
ATOM 2249 C CA . CYS A 1 293 ? 10.279 -7.417 -18.010 1.00 87.94 293 CYS A CA 1
ATOM 2250 C C . CYS A 1 293 ? 10.703 -6.166 -17.232 1.00 87.94 293 CYS A C 1
ATOM 2252 O O . CYS A 1 293 ? 10.782 -6.216 -16.009 1.00 87.94 293 CYS A O 1
ATOM 2254 N N . LEU A 1 294 ? 11.015 -5.058 -17.914 1.00 87.62 294 LEU A N 1
ATOM 2255 C CA . LEU A 1 294 ? 11.602 -3.870 -17.278 1.00 87.62 294 LEU A CA 1
ATOM 2256 C C . LEU A 1 294 ? 10.583 -2.753 -17.089 1.00 87.62 294 LEU A C 1
ATOM 2258 O O . LEU A 1 294 ? 10.587 -2.107 -16.047 1.00 87.62 294 LEU A O 1
ATOM 2262 N N . MET A 1 295 ? 9.688 -2.544 -18.057 1.00 84.12 295 MET A N 1
ATOM 2263 C CA . MET A 1 295 ? 8.639 -1.530 -17.915 1.00 84.12 295 MET A CA 1
ATOM 2264 C C . MET A 1 295 ? 7.705 -1.783 -16.721 1.00 84.12 295 MET A C 1
ATOM 2266 O O . MET A 1 295 ? 7.419 -0.811 -16.026 1.00 84.12 295 MET A O 1
ATOM 2270 N N . PRO A 1 296 ? 7.279 -3.023 -16.397 1.00 84.31 296 PRO A N 1
ATOM 2271 C CA . PRO A 1 296 ? 6.506 -3.266 -15.179 1.00 84.31 296 PRO A CA 1
ATOM 2272 C C . PRO A 1 296 ? 7.294 -2.943 -13.909 1.00 84.31 296 PRO A C 1
ATOM 2274 O O . PRO A 1 296 ? 6.743 -2.378 -12.975 1.00 84.31 296 PRO A O 1
ATOM 2277 N N . LEU A 1 297 ? 8.598 -3.231 -13.884 1.00 82.88 297 LEU A N 1
ATOM 2278 C CA . LEU A 1 297 ? 9.453 -2.924 -12.735 1.00 82.88 297 LEU A CA 1
ATOM 2279 C C . LEU A 1 297 ? 9.587 -1.407 -12.515 1.00 82.88 297 LEU A C 1
ATOM 2281 O O . LEU A 1 297 ? 9.599 -0.943 -11.376 1.00 82.88 297 LEU A O 1
ATOM 2285 N N . LEU A 1 298 ? 9.630 -0.642 -13.610 1.00 84.81 298 LEU A N 1
ATOM 2286 C CA . LEU A 1 298 ? 9.703 0.814 -13.579 1.00 84.81 298 LEU A CA 1
ATOM 2287 C C . LEU A 1 298 ? 8.360 1.477 -13.253 1.00 84.81 298 LEU A C 1
ATOM 2289 O O . LEU A 1 298 ? 8.371 2.494 -12.577 1.00 84.81 298 LEU A O 1
ATOM 2293 N N . MET A 1 299 ? 7.236 0.936 -13.737 1.00 79.06 299 MET A N 1
ATOM 2294 C CA . MET A 1 299 ? 5.925 1.612 -13.745 1.00 79.06 299 MET A CA 1
ATOM 2295 C C . MET A 1 299 ? 4.885 1.006 -12.795 1.00 79.06 299 MET A C 1
ATOM 2297 O O . MET A 1 299 ? 3.758 1.496 -12.743 1.00 79.06 299 MET A O 1
ATOM 2301 N N . TYR A 1 300 ? 5.205 -0.073 -12.081 1.00 76.44 300 TYR A N 1
ATOM 2302 C CA . TYR A 1 300 ? 4.265 -0.666 -11.131 1.00 76.44 300 TYR A CA 1
ATOM 2303 C C . TYR A 1 300 ? 3.857 0.361 -10.065 1.00 76.44 300 TYR A C 1
ATOM 2305 O O . TYR A 1 300 ? 4.726 0.983 -9.461 1.00 76.44 300 TYR A O 1
ATOM 2313 N N . GLY A 1 301 ? 2.554 0.550 -9.851 1.00 65.44 301 GLY A N 1
ATOM 2314 C CA . GLY A 1 301 ? 2.027 1.562 -8.934 1.00 65.44 301 GLY A CA 1
ATOM 2315 C C . GLY A 1 301 ? 1.987 2.982 -9.508 1.00 65.44 301 GLY A C 1
ATOM 2316 O O . GLY A 1 301 ? 1.580 3.898 -8.805 1.00 65.44 301 GLY A O 1
ATOM 2317 N N . SER A 1 302 ? 2.369 3.202 -10.773 1.00 71.50 302 SER A N 1
ATOM 2318 C CA . SER A 1 302 ? 2.335 4.541 -11.391 1.00 71.50 302 SER A CA 1
ATOM 2319 C C . SER A 1 302 ? 0.940 5.154 -11.494 1.00 71.50 302 SER A C 1
ATOM 2321 O O . SER A 1 302 ? 0.806 6.371 -11.606 1.00 71.50 302 SER A O 1
ATOM 2323 N N . GLU A 1 303 ? -0.099 4.327 -11.403 1.00 62.44 303 GLU A N 1
ATOM 2324 C CA . GLU A 1 303 ? -1.492 4.741 -11.311 1.00 62.44 303 GLU A CA 1
ATOM 2325 C C . GLU A 1 303 ? -1.830 5.495 -10.015 1.00 62.44 303 GLU A C 1
ATOM 2327 O O . GLU A 1 303 ? -2.791 6.264 -10.003 1.00 62.44 303 GLU A O 1
ATOM 2332 N N . THR A 1 304 ? -1.046 5.319 -8.945 1.00 63.22 304 THR A N 1
ATOM 2333 C CA . THR A 1 304 ? -1.268 5.983 -7.651 1.00 63.22 304 THR A CA 1
ATOM 2334 C C . THR A 1 304 ? -0.325 7.159 -7.403 1.00 63.22 304 THR A C 1
ATOM 2336 O O . THR A 1 304 ? -0.466 7.855 -6.400 1.00 63.22 304 THR A O 1
ATOM 2339 N N . TRP A 1 305 ? 0.625 7.422 -8.305 1.00 72.81 305 TRP A N 1
ATOM 2340 C CA . TRP A 1 305 ? 1.627 8.462 -8.096 1.00 72.81 305 TRP A CA 1
ATOM 2341 C C . TRP A 1 305 ? 1.101 9.864 -8.402 1.00 72.81 305 TRP A C 1
ATOM 2343 O O . TRP A 1 305 ? 0.586 10.151 -9.484 1.00 72.81 305 TRP A O 1
ATOM 2353 N N . THR A 1 306 ? 1.352 10.788 -7.482 1.00 71.19 306 THR A N 1
ATOM 2354 C CA . THR A 1 306 ? 1.234 12.232 -7.708 1.00 71.19 306 THR A CA 1
ATOM 2355 C C . THR A 1 306 ? 2.591 12.807 -8.089 1.00 71.19 306 THR A C 1
ATOM 2357 O O . THR A 1 306 ? 3.336 13.271 -7.232 1.00 71.19 306 THR A O 1
ATOM 2360 N N . LEU A 1 307 ? 2.912 12.756 -9.385 1.00 70.75 307 LEU A N 1
ATOM 2361 C CA . LEU A 1 307 ? 4.203 13.209 -9.905 1.00 70.75 307 LEU A CA 1
ATOM 2362 C C . LEU A 1 307 ? 4.213 14.679 -10.333 1.00 70.75 307 LEU A C 1
ATOM 2364 O O . LEU A 1 307 ? 3.309 15.169 -11.016 1.00 70.75 307 LEU A O 1
ATOM 2368 N N . TYR A 1 308 ? 5.327 15.347 -10.062 1.00 74.44 308 TYR A N 1
ATOM 2369 C CA . TYR A 1 308 ? 5.709 16.598 -10.692 1.00 74.44 308 TYR A CA 1
ATOM 2370 C C . TYR A 1 308 ? 6.280 16.371 -12.099 1.00 74.44 308 TYR A C 1
ATOM 2372 O O . TYR A 1 308 ? 6.840 15.328 -12.440 1.00 74.44 308 TYR A O 1
ATOM 2380 N N . GLN A 1 309 ? 6.240 17.415 -12.933 1.00 74.38 309 GLN A N 1
ATOM 2381 C CA . GLN A 1 309 ? 6.762 17.347 -14.304 1.00 74.38 309 GLN A CA 1
ATOM 2382 C C . GLN A 1 309 ? 8.248 16.946 -14.365 1.00 74.38 309 GLN A C 1
ATOM 2384 O O . GLN A 1 309 ? 8.682 16.310 -15.324 1.00 74.38 309 GLN A O 1
ATOM 2389 N N . HIS A 1 310 ? 9.050 17.329 -13.368 1.00 76.62 310 HIS A N 1
ATOM 2390 C CA . HIS A 1 310 ? 10.469 16.985 -13.342 1.00 76.62 310 HIS A CA 1
ATOM 2391 C C . HIS A 1 310 ? 10.709 15.494 -13.052 1.00 76.62 310 HIS A C 1
ATOM 2393 O O . HIS A 1 310 ? 11.595 14.914 -13.671 1.00 76.62 310 HIS A O 1
ATOM 2399 N N . GLU A 1 311 ? 9.888 14.861 -12.214 1.00 76.88 311 GLU A N 1
ATOM 2400 C CA . GLU A 1 311 ? 9.930 13.419 -11.924 1.00 76.88 311 GLU A CA 1
ATOM 2401 C C . GLU A 1 311 ? 9.518 12.594 -13.151 1.00 76.88 311 GLU A C 1
ATOM 2403 O O . GLU A 1 311 ? 10.201 11.645 -13.536 1.00 76.88 311 GLU A O 1
ATOM 2408 N N . VAL A 1 312 ? 8.477 13.035 -13.867 1.00 79.88 312 VAL A N 1
ATOM 2409 C CA . VAL A 1 312 ? 8.085 12.445 -15.159 1.00 79.88 312 VAL A CA 1
ATOM 2410 C C . VAL A 1 312 ? 9.241 12.502 -16.167 1.00 79.88 312 VAL A C 1
ATOM 2412 O O . VAL A 1 312 ? 9.513 11.527 -16.873 1.00 79.88 312 VAL A O 1
ATOM 2415 N N . ARG A 1 313 ? 9.976 13.624 -16.219 1.00 77.69 313 ARG A N 1
ATOM 2416 C CA . ARG A 1 313 ? 11.170 13.751 -17.074 1.00 77.69 313 ARG A CA 1
ATOM 2417 C C . ARG A 1 313 ? 12.293 12.798 -16.662 1.00 77.69 313 ARG A C 1
ATOM 2419 O O . ARG A 1 313 ? 12.977 12.277 -17.543 1.00 77.69 313 ARG A O 1
ATOM 2426 N N . GLN A 1 314 ? 12.492 12.552 -15.368 1.00 81.69 314 GLN A N 1
ATOM 2427 C CA . GLN A 1 314 ? 13.499 11.598 -14.892 1.00 81.69 314 GLN A CA 1
ATOM 2428 C C . GLN A 1 314 ? 13.177 10.168 -15.346 1.00 81.69 314 GLN A C 1
ATOM 2430 O O . GLN A 1 314 ? 14.040 9.507 -15.929 1.00 81.69 314 GLN A O 1
ATOM 2435 N N . LEU A 1 315 ? 11.925 9.724 -15.183 1.00 82.44 315 LEU A N 1
ATOM 2436 C CA . LEU A 1 315 ? 11.468 8.416 -15.671 1.00 82.44 3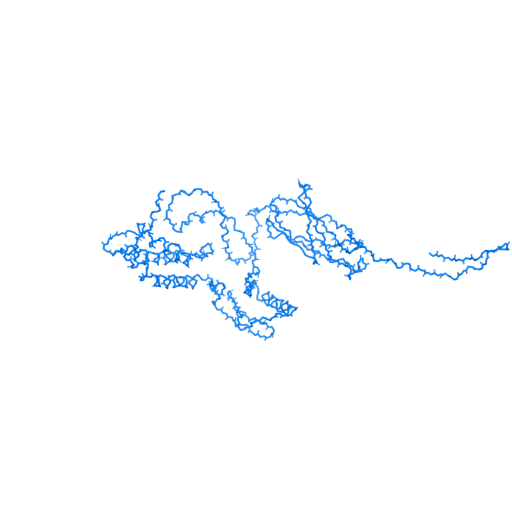15 LEU A CA 1
ATOM 2437 C C . LEU A 1 315 ? 11.653 8.279 -17.189 1.00 82.44 315 LEU A C 1
ATOM 2439 O O . LEU A 1 315 ? 12.221 7.293 -17.668 1.00 82.44 315 LEU A O 1
ATOM 2443 N N . GLY A 1 316 ? 11.256 9.309 -17.944 1.00 83.50 316 GLY A N 1
ATOM 2444 C CA . GLY A 1 316 ? 11.451 9.355 -19.393 1.00 83.50 316 GLY A CA 1
ATOM 2445 C C . GLY A 1 316 ? 12.927 9.289 -19.798 1.00 83.50 316 GLY A C 1
ATOM 2446 O O . GLY A 1 316 ? 13.275 8.601 -20.755 1.00 83.50 316 GLY A O 1
ATOM 2447 N N . THR A 1 317 ? 13.818 9.932 -19.041 1.00 85.81 317 THR A N 1
ATOM 2448 C CA . THR A 1 317 ? 15.268 9.918 -19.304 1.00 85.81 317 THR A CA 1
ATOM 2449 C C . THR A 1 317 ? 15.843 8.505 -19.204 1.00 85.81 317 THR A C 1
ATOM 2451 O O . THR A 1 317 ? 16.610 8.085 -20.073 1.00 85.81 317 THR A O 1
ATOM 2454 N N . ILE A 1 318 ? 15.451 7.742 -18.180 1.00 87.31 318 ILE A N 1
ATOM 2455 C CA . ILE A 1 318 ? 15.906 6.356 -17.996 1.00 87.31 318 ILE A CA 1
ATOM 2456 C C . ILE A 1 318 ? 15.360 5.444 -19.094 1.00 87.31 318 ILE A C 1
ATOM 2458 O O . ILE A 1 318 ? 16.118 4.661 -19.671 1.00 87.31 318 ILE A O 1
ATOM 2462 N N . GLN A 1 319 ? 14.078 5.584 -19.440 1.00 87.75 319 GLN A N 1
ATOM 2463 C CA . GLN A 1 319 ? 13.476 4.820 -20.531 1.00 87.75 319 GLN A CA 1
ATOM 2464 C C . GLN A 1 319 ? 14.196 5.081 -21.862 1.00 87.75 319 GLN A C 1
ATOM 2466 O O . GLN A 1 319 ? 14.595 4.139 -22.546 1.00 87.75 319 GLN A O 1
ATOM 2471 N N . GLN A 1 320 ? 14.419 6.352 -22.201 1.00 87.12 320 GLN A N 1
ATOM 2472 C CA . GLN A 1 320 ? 15.121 6.752 -23.422 1.00 87.12 320 GLN A CA 1
ATOM 2473 C C . GLN A 1 320 ? 16.560 6.238 -23.445 1.00 87.12 320 GLN A C 1
ATOM 2475 O O . GLN A 1 320 ? 17.019 5.724 -24.465 1.00 87.12 320 GLN A O 1
ATOM 2480 N N . ARG A 1 321 ? 17.265 6.295 -22.309 1.00 90.06 321 ARG A N 1
ATOM 2481 C CA . ARG A 1 321 ? 18.612 5.730 -22.180 1.00 90.06 321 ARG A CA 1
ATOM 2482 C C . ARG A 1 321 ? 18.629 4.232 -22.488 1.00 90.06 321 ARG A C 1
ATOM 2484 O O . ARG A 1 321 ? 19.479 3.786 -23.252 1.00 90.06 321 ARG A O 1
ATOM 2491 N N . HIS A 1 322 ? 17.710 3.455 -21.916 1.00 90.44 322 HIS A N 1
ATOM 2492 C CA . HIS A 1 322 ? 17.641 2.014 -22.170 1.00 90.44 322 HIS A CA 1
ATOM 2493 C C . HIS A 1 322 ? 17.267 1.695 -23.621 1.00 90.44 322 HIS A C 1
ATOM 2495 O O . HIS A 1 322 ? 17.917 0.854 -24.240 1.00 90.44 322 HIS A O 1
ATOM 2501 N N . LEU A 1 323 ? 16.268 2.379 -24.185 1.00 90.06 323 LEU A N 1
ATOM 2502 C CA . LEU A 1 323 ? 15.828 2.150 -25.563 1.00 90.06 323 LEU A CA 1
ATOM 2503 C C . LEU A 1 323 ? 16.916 2.494 -26.584 1.00 90.06 323 LEU A C 1
ATOM 2505 O O . LEU A 1 323 ? 17.171 1.694 -27.481 1.00 90.06 323 LEU A O 1
ATOM 2509 N N . ARG A 1 324 ? 17.618 3.621 -26.415 1.00 91.06 324 ARG A N 1
ATOM 2510 C CA . ARG A 1 324 ? 18.742 3.995 -27.290 1.00 91.06 324 ARG A CA 1
ATOM 2511 C C . ARG A 1 324 ? 19.866 2.961 -27.248 1.00 91.06 324 ARG A C 1
ATOM 2513 O O . ARG A 1 324 ? 20.412 2.626 -28.292 1.00 91.06 324 ARG A O 1
ATOM 2520 N N . LEU A 1 325 ? 20.159 2.391 -26.076 1.00 91.12 325 LEU A N 1
ATOM 2521 C CA . LEU A 1 325 ? 21.130 1.297 -25.955 1.00 91.12 325 LEU A CA 1
ATOM 2522 C C . LEU A 1 325 ? 20.657 0.015 -26.655 1.00 91.12 325 LEU A C 1
ATOM 2524 O O . LEU A 1 325 ? 21.447 -0.626 -27.340 1.00 91.12 325 LEU A O 1
ATOM 2528 N N . ILE A 1 326 ? 19.380 -0.352 -26.516 1.00 90.88 326 ILE A N 1
ATOM 2529 C CA . ILE A 1 326 ? 18.805 -1.549 -27.156 1.00 90.88 326 ILE A CA 1
ATOM 2530 C C . ILE A 1 326 ? 18.818 -1.437 -28.683 1.00 90.88 326 ILE A C 1
ATOM 2532 O O . ILE A 1 326 ? 19.128 -2.409 -29.374 1.00 90.88 326 ILE A O 1
ATOM 2536 N N . LEU A 1 327 ? 18.456 -0.261 -29.195 1.00 88.94 327 LEU A N 1
ATOM 2537 C CA . LEU A 1 327 ? 18.377 0.032 -30.625 1.00 88.94 327 LEU A CA 1
ATOM 2538 C C . LEU A 1 327 ? 19.735 0.428 -31.223 1.00 88.94 327 LEU A C 1
ATOM 2540 O O . LEU A 1 327 ? 19.823 0.631 -32.429 1.00 88.94 327 LEU A O 1
ATOM 2544 N N . ASN A 1 328 ? 20.785 0.502 -30.396 1.00 87.81 328 ASN A N 1
ATOM 2545 C CA . ASN A 1 328 ? 22.127 0.936 -30.778 1.00 87.81 328 ASN A CA 1
ATOM 2546 C C . ASN A 1 328 ? 22.146 2.320 -31.458 1.00 87.81 328 ASN A C 1
ATOM 2548 O O . ASN A 1 328 ? 22.912 2.547 -32.391 1.00 87.81 328 ASN A O 1
ATOM 2552 N N . ILE A 1 329 ? 21.292 3.228 -30.976 1.00 87.19 329 ILE A N 1
ATOM 2553 C CA . ILE A 1 329 ? 21.185 4.607 -31.456 1.00 87.19 329 ILE A CA 1
ATOM 2554 C C . ILE A 1 329 ? 22.292 5.431 -30.815 1.00 87.19 329 ILE A C 1
ATOM 2556 O O . ILE A 1 329 ? 22.386 5.535 -29.585 1.00 87.19 329 ILE A O 1
ATOM 2560 N N . LYS A 1 330 ? 23.116 6.039 -31.656 1.00 85.00 330 LYS A N 1
ATOM 2561 C CA . LYS A 1 330 ? 24.218 6.905 -31.267 1.00 85.00 330 LYS A CA 1
ATOM 2562 C C . LYS A 1 330 ? 23.782 8.368 -31.242 1.00 85.00 330 LYS A C 1
ATOM 2564 O O . LYS A 1 330 ? 22.663 8.733 -31.599 1.00 85.00 330 LYS A O 1
ATOM 2569 N N . TRP A 1 331 ? 24.665 9.221 -30.733 1.00 76.69 331 TRP A N 1
ATOM 2570 C CA . TRP A 1 331 ? 24.398 10.654 -30.603 1.00 76.69 331 TRP A CA 1
ATOM 2571 C C . TRP A 1 331 ? 24.381 11.373 -31.963 1.00 76.69 331 TRP A C 1
ATOM 2573 O O . TRP A 1 331 ? 23.702 12.385 -32.102 1.00 76.69 331 TRP A O 1
ATOM 2583 N N . ASP A 1 332 ? 25.095 10.834 -32.952 1.00 84.75 332 ASP A N 1
ATOM 2584 C CA . ASP A 1 332 ? 25.240 11.333 -34.321 1.00 84.75 332 ASP A CA 1
ATOM 2585 C C . ASP A 1 332 ? 24.130 10.859 -35.273 1.00 84.75 332 ASP A C 1
ATOM 2587 O O . ASP A 1 332 ? 24.068 11.321 -36.408 1.00 84.75 332 ASP A O 1
ATOM 2591 N N . ASP A 1 333 ? 23.211 10.004 -34.811 1.00 80.69 333 ASP A N 1
ATOM 2592 C CA . ASP A 1 333 ? 22.062 9.562 -35.612 1.00 80.69 333 ASP A CA 1
ATOM 2593 C C . ASP A 1 333 ? 20.942 10.625 -35.680 1.00 80.69 333 ASP A C 1
ATOM 2595 O O . ASP A 1 333 ? 20.003 10.481 -36.456 1.00 80.69 333 ASP A O 1
ATOM 2599 N N . TYR A 1 334 ? 21.007 11.688 -34.861 1.00 82.19 334 TYR A N 1
ATOM 2600 C CA . TYR A 1 334 ? 20.016 12.782 -34.779 1.00 82.19 334 TYR A CA 1
ATOM 2601 C C . TYR A 1 334 ? 18.544 12.339 -34.610 1.00 82.19 334 TYR A C 1
ATOM 2603 O O . TYR A 1 334 ? 17.626 13.108 -34.886 1.00 82.19 334 TYR A O 1
ATOM 2611 N N . ILE A 1 335 ? 18.310 11.127 -34.095 1.00 80.81 335 ILE A N 1
ATOM 2612 C CA . ILE A 1 335 ? 16.968 10.564 -33.880 1.00 80.81 335 ILE A CA 1
ATOM 2613 C C . ILE A 1 335 ? 16.286 11.257 -32.697 1.00 80.81 335 ILE A C 1
ATOM 2615 O O . ILE A 1 335 ? 16.833 11.314 -31.581 1.00 80.81 335 ILE A O 1
ATOM 2619 N N . SER A 1 336 ? 15.071 11.756 -32.931 1.00 79.88 336 SER A N 1
ATOM 2620 C CA . SER A 1 336 ? 14.256 12.411 -31.906 1.00 79.88 336 SER A CA 1
ATOM 2621 C C . SER A 1 336 ? 13.775 11.411 -30.845 1.00 79.88 336 SER A C 1
ATOM 2623 O O . SER A 1 336 ? 13.636 10.217 -31.094 1.00 79.88 336 SER A O 1
ATOM 2625 N N . ASN A 1 337 ? 13.498 11.870 -29.621 1.00 75.00 337 ASN A N 1
ATOM 2626 C CA . ASN A 1 337 ? 13.001 10.976 -28.561 1.00 75.00 337 ASN A CA 1
ATOM 2627 C C . ASN A 1 337 ? 11.633 10.351 -28.894 1.00 75.00 337 ASN A C 1
ATOM 2629 O O . ASN A 1 337 ? 11.305 9.291 -28.361 1.00 75.00 337 ASN A O 1
ATOM 2633 N N . GLU A 1 338 ? 10.850 11.005 -29.753 1.00 76.25 338 GLU A N 1
ATOM 2634 C CA . GLU A 1 338 ? 9.553 10.516 -30.225 1.00 76.25 338 GLU A CA 1
ATOM 2635 C C . GLU A 1 338 ? 9.721 9.341 -31.196 1.00 76.25 338 GLU A C 1
ATOM 2637 O O . GLU A 1 338 ? 8.979 8.368 -31.106 1.00 76.25 338 GLU A O 1
ATOM 2642 N N . GLU A 1 339 ? 10.749 9.379 -32.047 1.00 74.38 339 GLU A N 1
ATOM 2643 C CA . GLU A 1 339 ? 11.086 8.302 -32.989 1.00 74.38 339 GLU A CA 1
ATOM 2644 C C . GLU A 1 339 ? 11.669 7.053 -32.309 1.00 74.38 339 GLU A C 1
ATOM 2646 O O . GLU A 1 339 ? 11.513 5.944 -32.814 1.00 74.38 339 GLU A O 1
ATOM 2651 N N . VAL A 1 340 ? 12.333 7.207 -31.156 1.00 75.38 340 VAL A N 1
ATOM 2652 C CA . VAL A 1 340 ? 12.897 6.080 -30.382 1.00 75.38 340 VAL A CA 1
ATOM 2653 C C . VAL A 1 340 ? 11.803 5.218 -29.748 1.00 75.38 340 VAL A C 1
ATOM 2655 O O . VAL A 1 340 ? 11.992 4.017 -29.523 1.00 75.38 340 VAL A O 1
ATOM 2658 N N . LEU A 1 341 ? 10.664 5.822 -29.406 1.00 67.62 341 LEU A N 1
ATOM 2659 C CA . LEU A 1 341 ? 9.551 5.087 -28.827 1.00 67.62 341 LEU A CA 1
ATOM 2660 C C . LEU A 1 341 ? 8.953 4.193 -29.917 1.00 67.62 341 LEU A C 1
ATOM 2662 O O . LEU A 1 341 ? 8.668 4.685 -31.007 1.00 67.62 341 LEU A O 1
ATOM 2666 N N . PRO A 1 342 ? 8.750 2.888 -29.658 1.00 55.81 342 PRO A N 1
ATOM 2667 C CA . PRO A 1 342 ? 8.219 1.992 -30.670 1.00 55.81 342 PRO A CA 1
ATOM 2668 C C . PRO A 1 342 ? 6.874 2.531 -31.158 1.00 55.81 342 PRO A C 1
ATOM 2670 O O . PRO A 1 342 ? 5.891 2.541 -30.411 1.00 55.81 342 PRO A O 1
ATOM 2673 N N . THR A 1 343 ? 6.838 2.972 -32.416 1.00 46.78 343 THR A N 1
ATOM 2674 C CA . THR A 1 343 ? 5.604 3.222 -33.152 1.00 46.78 343 THR A CA 1
ATOM 2675 C C . THR A 1 343 ? 4.888 1.883 -33.167 1.00 46.78 343 THR A C 1
ATOM 2677 O O . THR A 1 343 ? 5.331 0.937 -33.820 1.00 46.78 343 THR A O 1
ATOM 2680 N N . ARG A 1 344 ? 3.853 1.733 -32.336 1.00 39.53 344 ARG A N 1
ATOM 2681 C CA . ARG A 1 344 ? 3.051 0.511 -32.350 1.00 39.53 344 ARG A CA 1
ATOM 2682 C C . ARG A 1 344 ? 2.466 0.409 -33.753 1.00 39.53 344 ARG A C 1
ATOM 2684 O O . ARG A 1 344 ? 1.710 1.288 -34.157 1.00 39.53 344 ARG A O 1
ATOM 2691 N N . GLY A 1 345 ? 2.908 -0.612 -34.486 1.00 31.34 345 GLY A N 1
ATOM 2692 C CA . GLY A 1 345 ? 2.337 -0.982 -35.771 1.00 31.34 345 GLY A CA 1
ATOM 2693 C C . GLY A 1 345 ? 0.817 -1.061 -35.655 1.00 31.34 345 GLY A C 1
ATOM 2694 O O . GLY A 1 345 ? 0.300 -1.451 -34.606 1.00 31.34 345 GLY A O 1
ATOM 2695 N N . HIS A 1 346 ? 0.179 -0.591 -36.723 1.00 27.73 346 HIS A N 1
ATOM 2696 C CA . HIS A 1 346 ? -1.259 -0.483 -36.939 1.00 27.73 346 HIS A CA 1
ATOM 2697 C C . HIS A 1 346 ? -2.078 -1.697 -36.503 1.00 27.73 346 HIS A C 1
ATOM 2699 O O . HIS A 1 346 ? -1.583 -2.837 -36.657 1.00 27.73 346 HIS A O 1
#

pLDDT: mean 73.46, std 19.34, range [25.8, 95.31]

Organism: Stylophora pistillata (NCBI:txid50429)

Radius of gyration: 32.83 Å; chains: 1; bounding box: 95×62×91 Å

InterPro domains:
  IPR000477 Reverse transcriptase domain [PF00078] (177-245)
  IPR003961 Fibronectin type III [PF00041] (33-117)
  IPR003961 Fibronectin type III [PS50853] (33-126)
  IPR003961 Fibronectin type III [SM00060] (31-113)
  IPR003961 Fibronectin type III [cd00063] (33-122)
  IPR013783 Immunoglobulin-like fold [G3DSA:2.60.40.10] (25-129)
  IPR036116 Fibronectin type III superfamily [SSF49265] (4-124)

Foldseek 3Di: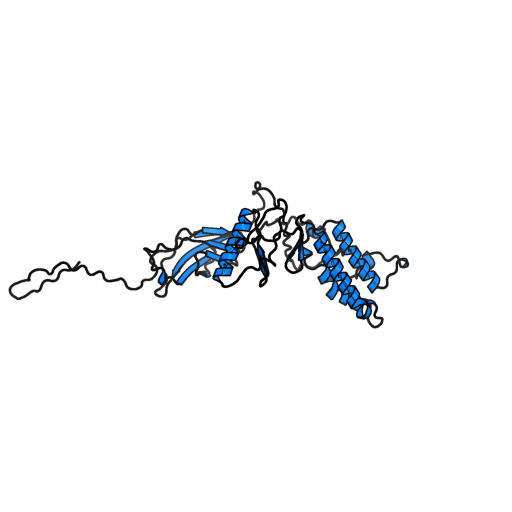
DDWDWDADPVGTDDTDDDDDDDPPPPADWQADFFADWDWAQQAQFKIKIFTHDDDCVRHVPVFWQWKWKWKDWPPDDDIDIDTDRDRMDMDGRHHEQTKMKIWMWTGGPNGIYDIDPIDIDHRYDDDQDDDPDDDDDDQQLPPDDDDPDDDDDDDDPDPCVSVPPPDRGDDHDDQWDDDPPDIDGDDPDPVVVQVVLAVVQVVCVVVVHHDDLVPDEAEAQPDDDWHDHPNHTHHYDQWDDDPRAIAGSPRDCVVRQVSLLVVLVVVCVVCCVPQQVDPVDDLVRSVVCCVVPRVCSNCVCVSSDPDDPVSVVVSLVSVLVSLCSSVVPDPVNPDDSVNSPPPPDD

Secondary structure (DSSP, 8-state):
-B----EETTEEPPPPP-B-----PPS----S--EEEEEEE-SSS-EEEEEEPPPTTSS-TTTEEEEEEEEEETT----EEEEESSSEEEE-S--TTEEEEEEEEEEESS-B-PPPPPEEEEE----SS----S------------------S---TT-GGGGGS----------EEEETTEEEE--SSHHHHHHHHHHHHHHHHHTT----TTT-EE--SSS----EETTEEPEE-SEEEETTEEEETT--SHHHHHHHHHHHHHHHHHHIIIIIT-TTS-HHHHHHHIIIIIHHHHHTTGGG----HHHHHHHHHHHHHHHHHHTT--GGG---HHHHS-----